Protein AF-A0A932VUS1-F1 (afdb_monomer_lite)

Structure (mmCIF, N/CA/C/O backbone):
data_AF-A0A932VUS1-F1
#
_entry.id   AF-A0A932VUS1-F1
#
loop_
_atom_site.group_PDB
_atom_site.id
_atom_site.type_symbol
_atom_site.label_atom_id
_atom_site.label_alt_id
_atom_site.label_comp_id
_atom_site.label_asym_id
_atom_site.label_entity_id
_atom_site.label_seq_id
_atom_site.pdbx_PDB_ins_code
_atom_site.Cartn_x
_atom_site.Cartn_y
_atom_site.Cartn_z
_atom_site.occupancy
_atom_site.B_iso_or_equiv
_atom_site.auth_seq_id
_atom_site.auth_comp_id
_atom_site.auth_asym_id
_atom_site.auth_atom_id
_atom_site.pdbx_PDB_model_num
ATOM 1 N N . MET A 1 1 ? 64.974 27.148 -123.710 1.00 55.22 1 MET A N 1
ATOM 2 C CA . MET A 1 1 ? 63.955 26.774 -122.700 1.00 55.22 1 MET A CA 1
ATOM 3 C C . MET A 1 1 ? 64.589 26.834 -121.317 1.00 55.22 1 MET A C 1
ATOM 5 O O . MET A 1 1 ? 65.635 26.233 -121.116 1.00 55.22 1 MET A O 1
ATOM 9 N N . ASN A 1 2 ? 64.030 27.625 -120.399 1.00 60.75 2 ASN A N 1
ATOM 10 C CA . ASN A 1 2 ? 64.661 27.970 -119.121 1.00 60.75 2 ASN A CA 1
ATOM 11 C C . ASN A 1 2 ? 64.357 26.913 -118.038 1.00 60.75 2 ASN A C 1
ATOM 13 O O . ASN A 1 2 ? 63.548 27.129 -117.140 1.00 60.75 2 ASN A O 1
ATOM 17 N N . VAL A 1 3 ? 64.986 25.739 -118.156 1.00 71.75 3 VAL A N 1
ATOM 18 C CA . VAL A 1 3 ? 64.753 24.558 -117.295 1.00 71.75 3 VAL A CA 1
ATOM 19 C C . VAL A 1 3 ? 65.053 24.841 -115.812 1.00 71.75 3 VAL A C 1
ATOM 21 O O . VAL A 1 3 ? 64.434 24.255 -114.926 1.00 71.75 3 VAL A O 1
ATOM 24 N N . ARG A 1 4 ? 65.943 25.804 -115.522 1.00 72.94 4 ARG A N 1
ATOM 25 C CA . ARG A 1 4 ? 66.286 26.217 -114.149 1.00 72.94 4 ARG A CA 1
ATOM 26 C C . ARG A 1 4 ? 65.113 26.881 -113.420 1.00 72.94 4 ARG A C 1
ATOM 28 O O . ARG A 1 4 ? 64.921 26.607 -112.244 1.00 72.94 4 ARG A O 1
ATOM 35 N N . GLY A 1 5 ? 64.300 27.695 -114.099 1.00 77.12 5 GLY A N 1
ATOM 36 C CA . GLY A 1 5 ? 63.136 28.345 -113.478 1.00 77.12 5 GLY A CA 1
ATOM 37 C C . GLY A 1 5 ? 62.014 27.363 -113.117 1.00 77.12 5 GLY A C 1
ATOM 38 O O . GLY A 1 5 ? 61.384 27.498 -112.073 1.00 77.12 5 GLY A O 1
ATOM 39 N N . TRP A 1 6 ? 61.809 26.335 -113.946 1.00 81.31 6 TRP A N 1
ATOM 40 C CA . TRP A 1 6 ? 60.780 25.311 -113.731 1.00 81.31 6 TRP A CA 1
ATOM 41 C C . TRP A 1 6 ? 61.110 24.379 -112.554 1.00 81.31 6 TRP A C 1
ATOM 43 O O . TRP A 1 6 ? 60.249 24.120 -111.716 1.00 81.31 6 TRP A O 1
ATOM 53 N N . LEU A 1 7 ? 62.373 23.952 -112.431 1.00 80.75 7 LEU A N 1
ATOM 54 C CA . LEU A 1 7 ? 62.851 23.167 -111.284 1.00 80.75 7 LEU A CA 1
ATOM 55 C C . LEU A 1 7 ? 62.742 23.937 -109.963 1.00 80.75 7 LEU A C 1
ATOM 57 O O . LEU A 1 7 ? 62.318 23.369 -108.959 1.00 80.75 7 LEU A O 1
ATOM 61 N N . VAL A 1 8 ? 63.077 25.233 -109.967 1.00 83.69 8 VAL A N 1
ATOM 62 C CA . VAL A 1 8 ? 62.932 26.093 -108.782 1.00 83.69 8 VAL A CA 1
ATOM 63 C C . VAL A 1 8 ? 61.456 26.240 -108.399 1.00 83.69 8 VAL A C 1
ATOM 65 O O . VAL A 1 8 ? 61.120 26.071 -107.231 1.00 83.69 8 VAL A O 1
ATOM 68 N N . GLY A 1 9 ? 60.559 26.475 -109.363 1.00 84.19 9 GLY A N 1
ATOM 69 C CA . GLY A 1 9 ? 59.118 26.564 -109.102 1.00 84.19 9 GLY A CA 1
ATOM 70 C C . GLY A 1 9 ? 58.529 25.270 -108.529 1.00 84.19 9 GLY A C 1
ATOM 71 O O . GLY A 1 9 ? 57.795 25.314 -107.544 1.00 84.19 9 GLY A O 1
ATOM 72 N N . PHE A 1 10 ? 58.897 24.113 -109.087 1.00 87.12 10 PHE A N 1
ATOM 73 C CA . PHE A 1 10 ? 58.441 22.811 -108.591 1.00 87.12 10 PHE A CA 1
ATOM 74 C C . PHE A 1 10 ? 58.951 22.518 -107.175 1.00 87.12 10 PHE A C 1
ATOM 76 O O . PHE A 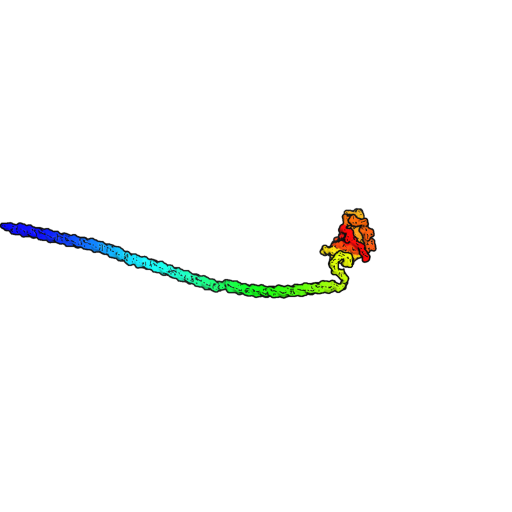1 10 ? 58.190 22.058 -106.326 1.00 87.12 10 PHE A O 1
ATOM 83 N N . PHE A 1 11 ? 60.216 22.840 -106.893 1.00 88.06 11 PHE A N 1
ATOM 84 C CA . PHE A 1 11 ? 60.793 22.684 -105.560 1.00 88.06 11 PHE A CA 1
ATOM 85 C C . PHE A 1 11 ? 60.091 23.572 -104.523 1.00 88.06 11 PHE A C 1
ATOM 87 O O . PHE A 1 11 ? 59.768 23.105 -103.434 1.00 88.06 11 PHE A O 1
ATOM 94 N N . VAL A 1 12 ? 59.776 24.823 -104.873 1.00 89.50 12 VAL A N 1
ATOM 95 C CA . VAL A 1 12 ? 59.021 25.736 -103.999 1.00 89.50 12 VAL A CA 1
ATOM 96 C C . VAL A 1 12 ? 57.613 25.202 -103.719 1.00 89.50 12 VAL A C 1
ATOM 98 O O . VAL A 1 12 ? 57.199 25.169 -102.563 1.00 89.50 12 VAL A O 1
ATOM 101 N N . VAL A 1 13 ? 56.892 24.722 -104.737 1.00 90.06 13 VAL A N 1
ATOM 102 C CA . VAL A 1 13 ? 55.558 24.118 -104.551 1.00 90.06 13 VAL A CA 1
ATOM 103 C C . VAL A 1 13 ? 55.634 22.867 -103.673 1.00 90.06 13 VAL A C 1
ATOM 105 O O . VAL A 1 13 ? 54.820 22.709 -102.766 1.00 90.06 13 VAL A O 1
ATOM 108 N N . PHE A 1 14 ? 56.633 22.009 -103.883 1.00 90.44 14 PHE A N 1
ATOM 109 C CA . PHE A 1 14 ? 56.855 20.825 -103.053 1.00 90.44 14 PHE A CA 1
ATOM 110 C C . PHE A 1 14 ? 57.116 21.189 -101.584 1.00 90.44 14 PHE A C 1
ATOM 112 O O . PHE A 1 14 ? 56.527 20.583 -100.688 1.00 90.44 14 PHE A O 1
ATOM 119 N N . LEU A 1 15 ? 57.937 22.213 -101.324 1.00 91.62 15 LEU A N 1
ATOM 120 C CA . LEU A 1 15 ? 58.175 22.713 -99.968 1.00 91.62 15 LEU A CA 1
ATOM 121 C C . LEU A 1 15 ? 56.899 23.261 -99.319 1.00 91.62 15 LEU A C 1
ATOM 123 O O . LEU A 1 15 ? 56.653 22.972 -98.152 1.00 91.62 15 LEU A O 1
ATOM 127 N N . ILE A 1 16 ? 56.069 23.998 -100.063 1.00 91.81 16 ILE A N 1
ATOM 128 C CA . ILE A 1 16 ? 54.798 24.539 -99.557 1.00 91.81 16 ILE A CA 1
ATOM 129 C C . ILE A 1 16 ? 53.830 23.408 -99.190 1.00 91.81 16 ILE A C 1
ATOM 131 O O . ILE A 1 16 ? 53.249 23.426 -98.107 1.00 91.81 16 ILE A O 1
ATOM 135 N N . VAL A 1 17 ? 53.676 22.404 -100.058 1.00 91.69 17 VAL A N 1
ATOM 136 C CA . VAL A 1 17 ? 52.793 21.252 -99.805 1.00 91.69 17 VAL A CA 1
ATOM 137 C C . VAL A 1 17 ? 53.294 20.428 -98.616 1.00 91.69 17 VAL A C 1
ATOM 139 O O . VAL A 1 17 ? 52.499 20.040 -97.762 1.00 91.69 17 VAL A O 1
ATOM 142 N N . SER A 1 18 ? 54.608 20.208 -98.521 1.00 92.25 18 SER A N 1
ATOM 143 C CA . SER A 1 18 ? 55.236 19.528 -97.382 1.00 92.25 18 SER A CA 1
ATOM 144 C C . SER A 1 18 ? 55.011 20.291 -96.072 1.00 92.25 18 SER A C 1
ATOM 146 O O . SER A 1 18 ? 54.588 19.711 -95.073 1.00 92.25 18 SER A O 1
ATOM 148 N N . PHE A 1 19 ? 55.199 21.612 -96.083 1.00 93.88 19 PHE A N 1
ATOM 149 C CA . PHE A 1 19 ? 54.957 22.466 -94.923 1.00 93.88 19 PHE A CA 1
ATOM 150 C C . PHE A 1 19 ? 53.485 22.455 -94.491 1.00 93.88 19 PHE A C 1
ATOM 152 O O . PHE A 1 19 ? 53.191 22.317 -93.305 1.00 93.88 19 PHE A O 1
ATOM 159 N N . PHE A 1 20 ? 52.551 22.517 -95.444 1.00 93.75 20 PHE A N 1
ATOM 160 C CA . PHE A 1 20 ? 51.120 22.416 -95.156 1.00 93.75 20 PHE A CA 1
ATOM 161 C C . PHE A 1 20 ? 50.753 21.057 -94.546 1.00 93.75 20 PHE A C 1
ATOM 163 O O . PHE A 1 20 ? 49.987 20.991 -93.586 1.00 93.75 20 PHE A O 1
ATOM 170 N N . PHE A 1 21 ? 51.344 19.971 -95.049 1.00 93.00 21 PHE A N 1
ATOM 171 C CA . PHE A 1 21 ? 51.163 18.644 -94.468 1.00 93.00 21 PHE A CA 1
ATOM 172 C C . PHE A 1 21 ? 51.678 18.578 -93.024 1.00 93.00 21 PHE A C 1
ATOM 174 O O . PHE A 1 21 ? 50.993 18.026 -92.166 1.00 93.00 21 PHE A O 1
ATOM 181 N N . ILE A 1 22 ? 52.833 19.185 -92.728 1.00 93.44 22 ILE A N 1
ATOM 182 C CA . ILE A 1 22 ? 53.369 19.285 -91.361 1.00 93.44 22 ILE A CA 1
ATOM 183 C C . ILE A 1 22 ? 52.403 20.054 -90.446 1.00 93.44 22 ILE A C 1
ATOM 185 O O . ILE A 1 22 ? 52.112 19.572 -89.352 1.00 93.44 22 ILE A O 1
ATOM 189 N N . ILE A 1 23 ? 51.854 21.193 -90.891 1.00 92.94 23 ILE A N 1
ATOM 190 C CA . ILE A 1 23 ? 50.864 21.967 -90.117 1.00 92.94 23 ILE A CA 1
ATOM 191 C C . ILE A 1 23 ? 49.633 21.112 -89.790 1.00 92.94 23 ILE A C 1
ATOM 193 O O . ILE A 1 23 ? 49.232 21.038 -88.631 1.00 92.94 23 ILE A O 1
ATOM 197 N N . LEU A 1 24 ? 49.081 20.393 -90.773 1.00 90.62 24 LEU A N 1
ATOM 198 C CA . LEU A 1 24 ? 47.924 19.519 -90.550 1.00 90.62 24 LEU A CA 1
ATOM 199 C C . LEU A 1 24 ? 48.206 18.394 -89.540 1.00 90.62 24 LEU A C 1
ATOM 201 O O . LEU A 1 24 ? 47.310 18.008 -88.785 1.00 90.62 24 LEU A O 1
ATOM 205 N N . GLN A 1 25 ? 49.428 17.852 -89.514 1.00 92.62 25 GLN A N 1
ATOM 206 C CA . GLN A 1 25 ? 49.820 16.865 -88.502 1.00 92.62 25 GLN A CA 1
ATOM 207 C C . GLN A 1 25 ? 49.912 17.498 -87.107 1.00 92.62 25 GLN A C 1
ATOM 209 O O . GLN A 1 25 ? 49.433 16.901 -86.143 1.00 92.62 25 GLN A O 1
ATOM 214 N N . ILE A 1 26 ? 50.461 18.713 -86.996 1.00 93.31 26 ILE A N 1
ATOM 215 C CA . ILE A 1 26 ? 50.533 19.465 -85.732 1.00 93.31 26 ILE A CA 1
ATOM 216 C C . ILE A 1 26 ? 49.127 19.757 -85.189 1.00 93.31 26 ILE A C 1
ATOM 218 O O . ILE A 1 26 ? 48.876 19.527 -84.008 1.00 93.31 26 ILE A O 1
ATOM 222 N N . ASP A 1 27 ? 48.185 20.178 -86.035 1.00 92.44 27 ASP A N 1
ATOM 223 C CA . ASP A 1 27 ? 46.806 20.452 -85.610 1.00 92.44 27 ASP A CA 1
ATOM 224 C C . ASP A 1 27 ? 46.105 19.195 -85.081 1.00 92.44 27 ASP A C 1
ATOM 226 O O . ASP A 1 27 ? 45.462 19.231 -84.029 1.00 92.44 27 ASP A O 1
ATOM 230 N N . ARG A 1 28 ? 46.279 18.049 -85.755 1.00 91.56 28 ARG A N 1
ATOM 231 C CA . ARG A 1 28 ? 45.756 16.759 -85.271 1.00 91.56 28 ARG A CA 1
ATOM 232 C C . ARG A 1 28 ? 46.347 16.373 -83.915 1.00 91.56 28 ARG A C 1
ATOM 234 O O . ARG A 1 28 ? 45.612 15.889 -83.054 1.00 91.56 28 ARG A O 1
ATOM 241 N N . ILE A 1 29 ? 47.645 16.610 -83.713 1.00 94.69 29 ILE A N 1
ATOM 242 C CA . ILE A 1 29 ? 48.318 16.373 -82.429 1.00 94.69 29 ILE A CA 1
ATOM 243 C C . ILE A 1 29 ? 47.744 17.289 -81.341 1.00 94.69 29 ILE A C 1
ATOM 245 O O . ILE A 1 29 ? 47.416 16.809 -80.255 1.00 94.69 29 ILE A O 1
ATOM 249 N N . ASN A 1 30 ? 47.561 18.578 -81.630 1.00 93.25 30 ASN A N 1
ATOM 250 C CA . ASN A 1 30 ? 47.018 19.548 -80.679 1.00 93.25 30 ASN A CA 1
ATOM 251 C C . ASN A 1 30 ? 45.593 19.184 -80.238 1.00 93.25 30 ASN A C 1
ATOM 253 O O . ASN A 1 30 ? 45.298 19.189 -79.042 1.00 93.25 30 ASN A O 1
ATOM 257 N N . VAL A 1 31 ? 44.724 18.792 -81.176 1.00 93.25 31 VAL A N 1
ATOM 258 C CA . VAL A 1 31 ? 43.365 18.315 -80.860 1.00 93.25 31 VAL A CA 1
ATOM 259 C C . VAL A 1 31 ? 43.412 17.053 -79.989 1.00 93.25 31 VAL A C 1
ATOM 261 O O . VAL A 1 31 ? 42.679 16.955 -79.002 1.00 93.25 31 VAL A O 1
ATOM 264 N N . GLY A 1 32 ? 44.310 16.113 -80.302 1.00 94.06 32 GLY A N 1
ATOM 265 C CA . GLY A 1 32 ? 44.539 14.921 -79.481 1.00 94.06 32 GLY A CA 1
ATOM 266 C C . GLY A 1 32 ? 44.964 15.265 -78.051 1.00 94.06 32 GLY A C 1
ATOM 267 O O . GLY A 1 32 ? 44.415 14.717 -77.096 1.00 94.06 32 GLY A O 1
ATOM 268 N N . MET A 1 33 ? 45.877 16.224 -77.888 1.00 95.12 33 MET A N 1
ATOM 269 C CA . MET A 1 33 ? 46.368 16.671 -76.581 1.00 95.12 33 MET A CA 1
ATOM 270 C C . MET A 1 33 ? 45.261 17.310 -75.731 1.00 95.12 33 MET A C 1
ATOM 272 O O . MET A 1 33 ? 45.155 17.017 -74.541 1.00 95.12 33 MET A O 1
ATOM 276 N N . VAL A 1 34 ? 44.383 18.118 -76.334 1.00 95.12 34 VAL A N 1
ATOM 277 C CA . VAL A 1 34 ? 43.214 18.691 -75.641 1.00 95.12 34 VAL A CA 1
ATOM 278 C C . VAL A 1 34 ? 42.273 17.590 -75.143 1.00 95.12 34 VAL A C 1
ATOM 280 O O . VAL A 1 34 ? 41.827 17.631 -73.993 1.00 95.12 34 VAL A O 1
ATOM 283 N N . SER A 1 35 ? 42.004 16.575 -75.969 1.00 94.50 35 SER A N 1
ATOM 284 C CA . SER A 1 35 ? 41.167 15.439 -75.566 1.00 94.50 35 SER A CA 1
ATOM 285 C C . SER A 1 35 ? 41.799 14.635 -74.427 1.00 94.50 35 SER A C 1
ATOM 287 O O . SER A 1 35 ? 41.100 14.258 -73.487 1.00 94.50 35 SER A O 1
ATOM 289 N N . ILE A 1 36 ? 43.113 14.395 -74.479 1.00 96.94 36 ILE A N 1
ATOM 290 C CA . ILE A 1 36 ? 43.854 13.699 -73.416 1.00 96.94 36 ILE A CA 1
ATOM 291 C C . ILE A 1 36 ? 43.761 14.479 -72.102 1.00 96.94 36 ILE A C 1
ATOM 293 O O . ILE A 1 36 ? 43.421 13.899 -71.073 1.00 96.94 36 ILE A O 1
ATOM 297 N N . ASN A 1 37 ? 43.969 15.797 -72.134 1.00 95.75 37 ASN A N 1
ATOM 298 C CA . ASN A 1 37 ? 43.864 16.644 -70.944 1.00 95.75 37 ASN A CA 1
ATOM 299 C C . ASN A 1 37 ? 42.454 16.620 -70.335 1.00 95.75 37 ASN A C 1
ATOM 301 O O . ASN A 1 37 ? 42.307 16.587 -69.115 1.00 95.75 37 ASN A O 1
ATOM 305 N N . SER A 1 38 ? 41.408 16.570 -71.166 1.00 96.50 38 SER A N 1
ATOM 306 C CA . SER A 1 38 ? 40.030 16.420 -70.686 1.00 96.50 38 SER A CA 1
ATOM 307 C C . SER A 1 38 ? 39.794 15.073 -69.992 1.00 96.50 38 SER A C 1
ATOM 309 O O . SER A 1 38 ? 39.152 15.025 -68.941 1.00 96.50 38 SER A O 1
ATOM 311 N N . VAL A 1 39 ? 40.327 13.979 -70.547 1.00 97.19 39 VAL A N 1
ATOM 312 C CA . VAL A 1 39 ? 40.240 12.647 -69.929 1.00 97.19 39 VAL A CA 1
ATOM 313 C C . VAL A 1 39 ? 41.004 12.611 -68.606 1.00 97.19 39 VAL A C 1
ATOM 315 O O . VAL A 1 39 ? 40.466 12.101 -67.628 1.00 97.19 39 VAL A O 1
ATOM 318 N N . LEU A 1 40 ? 42.202 13.202 -68.542 1.00 97.25 40 LEU A N 1
ATOM 319 C CA . LEU A 1 40 ? 42.984 13.305 -67.306 1.00 97.25 40 LEU A CA 1
ATOM 320 C C . LEU A 1 40 ? 42.227 14.071 -66.214 1.00 97.25 40 LEU A C 1
ATOM 322 O O . LEU A 1 40 ? 42.175 13.606 -65.080 1.00 97.25 40 LEU A O 1
ATOM 326 N N . ALA A 1 41 ? 41.570 15.183 -66.557 1.00 96.75 41 ALA A N 1
ATOM 327 C CA . ALA A 1 41 ? 40.763 15.946 -65.603 1.00 96.75 41 ALA A CA 1
ATOM 328 C C . ALA A 1 41 ? 39.555 15.147 -65.076 1.00 96.75 41 ALA A C 1
ATOM 330 O O . ALA A 1 41 ? 39.266 15.166 -63.881 1.00 96.75 41 ALA A O 1
ATOM 331 N N . LYS A 1 42 ? 38.857 14.407 -65.950 1.00 96.69 42 LYS A N 1
ATOM 332 C CA . LYS A 1 42 ? 37.752 13.525 -65.533 1.00 96.69 42 LYS A CA 1
ATOM 333 C C . LYS A 1 42 ? 38.239 12.372 -64.659 1.00 96.69 42 LYS A C 1
ATOM 335 O O . LYS A 1 42 ? 37.547 11.997 -63.716 1.00 96.69 42 LYS A O 1
ATOM 340 N N . LEU A 1 43 ? 39.409 11.817 -64.973 1.00 96.69 43 LEU A N 1
ATOM 341 C CA . LEU A 1 43 ? 40.017 10.740 -64.201 1.00 96.69 43 LEU A CA 1
ATOM 342 C C . LEU A 1 43 ? 40.436 11.218 -62.805 1.00 96.69 43 LEU A C 1
ATOM 344 O O . LEU A 1 43 ? 40.188 10.508 -61.836 1.00 96.69 43 LEU A O 1
ATOM 348 N N . ASP A 1 44 ? 41.003 12.421 -62.687 1.00 96.62 44 ASP A N 1
ATOM 349 C CA . ASP A 1 44 ? 41.344 13.026 -61.394 1.00 96.62 44 ASP A CA 1
ATOM 350 C C . ASP A 1 44 ? 40.089 13.276 -60.542 1.00 96.62 44 ASP A C 1
ATOM 352 O O . ASP A 1 44 ? 40.022 12.848 -59.391 1.00 96.62 44 ASP A O 1
ATOM 356 N N . ALA A 1 45 ? 39.032 13.843 -61.132 1.00 95.19 45 ALA A N 1
ATOM 357 C CA . ALA A 1 45 ? 37.758 14.038 -60.438 1.00 95.19 45 ALA A CA 1
ATOM 358 C C . ALA A 1 45 ? 37.132 12.711 -59.966 1.00 95.19 45 ALA A C 1
ATOM 360 O O . ALA A 1 45 ? 36.672 12.607 -58.828 1.00 95.19 45 ALA A O 1
ATOM 361 N N . ALA A 1 46 ? 37.147 11.675 -60.814 1.00 94.44 46 ALA A N 1
ATOM 362 C CA . ALA A 1 46 ? 36.666 10.346 -60.444 1.00 94.44 46 ALA A CA 1
ATOM 363 C C . ALA A 1 46 ? 37.516 9.728 -59.322 1.00 94.44 46 ALA A C 1
ATOM 365 O O . ALA A 1 46 ? 36.962 9.185 -58.369 1.00 94.44 46 ALA A O 1
ATOM 366 N N . SER A 1 47 ? 38.843 9.866 -59.391 1.00 94.25 47 SER A N 1
ATOM 367 C CA . SER A 1 47 ? 39.770 9.41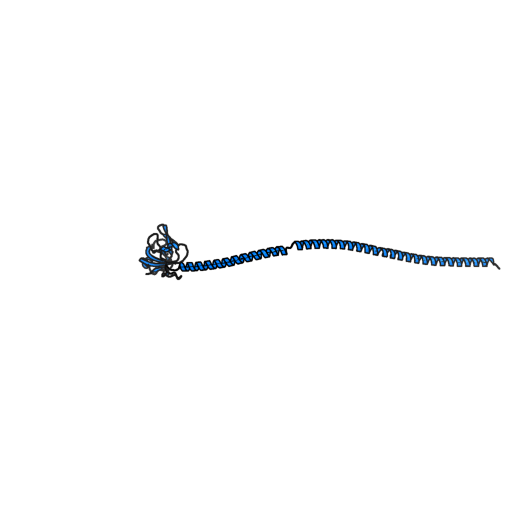4 -58.348 1.00 94.25 47 SER A CA 1
ATOM 368 C C . SER A 1 47 ? 39.462 10.083 -57.003 1.00 94.25 47 SER A C 1
ATOM 370 O O . SER A 1 47 ? 39.263 9.400 -55.997 1.00 94.25 47 SER A O 1
ATOM 372 N N . GLN A 1 48 ? 39.301 11.409 -56.987 1.00 93.81 48 GLN A N 1
ATOM 373 C CA . GLN A 1 48 ? 38.953 12.164 -55.779 1.00 93.81 48 GLN A CA 1
ATOM 374 C C . GLN A 1 48 ? 37.608 11.725 -55.188 1.00 93.81 48 GLN A C 1
ATOM 376 O O . GLN A 1 48 ? 37.511 11.529 -53.975 1.00 93.81 48 GLN A O 1
ATOM 381 N N . GLN A 1 49 ? 36.598 11.495 -56.031 1.00 92.25 49 GLN A N 1
ATOM 382 C CA . GLN A 1 49 ? 35.302 10.982 -55.589 1.00 92.25 49 GLN A CA 1
ATOM 383 C C . GLN A 1 49 ? 35.423 9.570 -54.998 1.00 92.25 49 GLN A C 1
ATOM 385 O O . GLN A 1 49 ? 34.918 9.320 -53.905 1.00 92.25 49 GLN A O 1
ATOM 390 N N . THR A 1 50 ? 36.160 8.665 -55.654 1.00 91.12 50 THR A N 1
ATOM 391 C CA . THR A 1 50 ? 36.386 7.303 -55.134 1.00 91.12 50 THR A CA 1
ATOM 392 C C . THR A 1 50 ? 37.161 7.282 -53.816 1.00 91.12 50 THR A C 1
ATOM 394 O O . THR A 1 50 ? 37.034 6.324 -53.062 1.00 91.12 50 THR A O 1
ATOM 397 N N . MET A 1 51 ? 37.925 8.332 -53.493 1.00 90.12 51 MET A N 1
ATOM 398 C CA . MET A 1 51 ? 38.577 8.493 -52.188 1.00 90.12 51 MET A CA 1
ATOM 399 C C . MET A 1 51 ? 37.678 9.141 -51.123 1.00 90.12 51 MET A C 1
ATOM 401 O O . MET A 1 51 ? 37.965 9.015 -49.930 1.00 90.12 51 MET A O 1
ATOM 405 N N . ALA A 1 52 ? 36.607 9.835 -51.514 1.00 88.69 52 ALA A N 1
ATOM 406 C CA . ALA A 1 52 ? 35.668 10.459 -50.584 1.00 88.69 52 ALA A CA 1
ATOM 407 C C . ALA A 1 52 ? 34.741 9.425 -49.921 1.00 88.69 52 ALA A C 1
ATOM 409 O O . ALA A 1 52 ? 34.532 9.480 -48.706 1.00 88.69 52 ALA A O 1
ATOM 410 N N . ASP A 1 53 ? 34.255 8.440 -50.680 1.00 92.69 53 ASP A N 1
ATOM 411 C CA . ASP A 1 53 ? 33.322 7.426 -50.169 1.00 92.69 53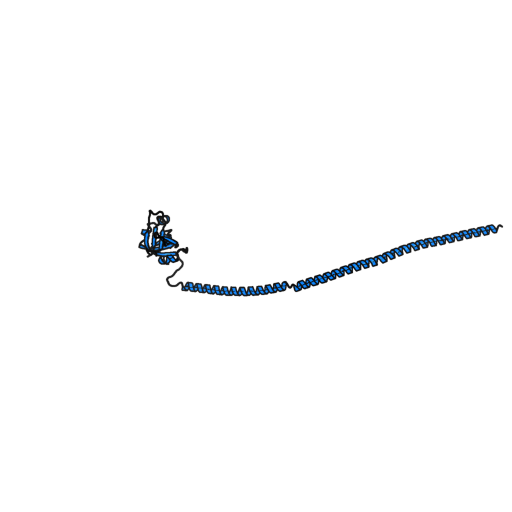 ASP A CA 1
ATOM 412 C C . ASP A 1 53 ? 33.924 6.558 -49.040 1.00 92.69 53 ASP A C 1
ATOM 414 O O . ASP A 1 53 ? 33.283 6.430 -47.993 1.00 92.69 53 ASP A O 1
ATOM 418 N N . PRO A 1 54 ? 35.170 6.039 -49.137 1.00 93.62 54 PRO A N 1
ATOM 419 C CA . PRO A 1 54 ? 35.809 5.305 -48.045 1.00 93.62 54 PRO A CA 1
ATOM 420 C C . PRO A 1 54 ? 36.000 6.148 -46.783 1.00 93.62 54 PRO A C 1
ATOM 422 O O . PRO A 1 54 ? 35.884 5.625 -45.677 1.00 93.62 54 PRO A O 1
ATOM 425 N N . LYS A 1 55 ? 36.262 7.458 -46.921 1.00 92.62 55 LYS A N 1
ATOM 426 C CA . LYS A 1 55 ? 36.370 8.369 -45.769 1.00 92.62 55 LYS A CA 1
ATOM 427 C C . LYS A 1 55 ? 35.030 8.530 -45.062 1.00 92.62 55 LYS A C 1
ATOM 429 O O . LYS A 1 55 ? 34.992 8.515 -43.834 1.00 92.62 55 LYS A O 1
ATOM 434 N N . LYS A 1 56 ? 33.936 8.646 -45.821 1.00 94.31 56 LYS A N 1
ATOM 435 C CA . LYS A 1 56 ? 32.585 8.684 -45.255 1.00 94.31 56 LYS A CA 1
ATOM 436 C C . LYS A 1 56 ? 32.256 7.375 -44.535 1.00 94.31 56 LYS A C 1
ATOM 438 O O . LYS A 1 56 ? 31.830 7.414 -43.387 1.00 94.31 56 LYS A O 1
ATOM 443 N N . VAL A 1 57 ? 32.522 6.233 -45.171 1.00 95.94 57 VAL A N 1
ATOM 444 C CA . VAL A 1 57 ? 32.306 4.904 -44.573 1.00 95.94 57 VAL A CA 1
ATOM 445 C C . VAL A 1 57 ? 33.126 4.727 -43.293 1.00 95.94 57 VAL A C 1
ATOM 447 O O . VAL A 1 57 ? 32.612 4.199 -42.312 1.00 95.94 57 VAL A O 1
ATOM 450 N N . ALA A 1 58 ? 34.373 5.202 -43.263 1.00 95.75 58 ALA A N 1
ATOM 451 C CA . ALA A 1 58 ? 35.195 5.174 -42.056 1.00 95.75 58 ALA A CA 1
ATOM 452 C C . ALA A 1 58 ? 34.576 6.004 -40.918 1.00 95.75 58 ALA A C 1
ATOM 454 O O . ALA A 1 58 ? 34.529 5.537 -39.782 1.00 95.75 58 ALA A O 1
ATOM 455 N N . GLY A 1 59 ? 34.050 7.195 -41.224 1.00 96.94 59 GLY A N 1
ATOM 456 C CA . GLY A 1 59 ? 33.330 8.023 -40.252 1.00 96.94 59 GLY A CA 1
ATOM 457 C C . GLY A 1 59 ? 32.071 7.340 -39.710 1.00 96.94 59 GLY A C 1
ATOM 458 O O . GLY A 1 59 ? 31.885 7.270 -38.494 1.00 96.94 59 GLY A O 1
ATOM 459 N N . ASP A 1 60 ? 31.252 6.773 -40.600 1.00 97.62 60 ASP A N 1
ATOM 460 C CA . ASP A 1 60 ? 30.038 6.031 -40.235 1.00 97.62 60 ASP A CA 1
ATOM 461 C C . ASP A 1 60 ? 30.383 4.811 -39.349 1.00 97.62 60 ASP A C 1
ATOM 463 O O . ASP A 1 60 ? 29.705 4.543 -38.354 1.00 97.62 60 ASP A O 1
ATOM 467 N N . LEU A 1 61 ? 31.486 4.109 -39.641 1.00 98.06 61 LEU A N 1
ATOM 468 C CA . LEU A 1 61 ? 31.970 2.978 -38.843 1.00 98.06 61 LEU A CA 1
ATOM 469 C C . LEU A 1 61 ? 32.404 3.404 -37.434 1.00 98.06 61 LEU A C 1
ATOM 471 O O . LEU A 1 61 ? 32.046 2.744 -36.458 1.00 98.06 61 LEU A O 1
ATOM 475 N N . THR A 1 62 ? 33.137 4.511 -37.304 1.00 97.81 62 THR A N 1
ATOM 476 C CA . THR A 1 62 ? 33.536 5.051 -35.994 1.00 97.81 62 THR A CA 1
ATOM 477 C C . THR A 1 62 ? 32.324 5.490 -35.168 1.00 97.81 62 THR A C 1
ATOM 479 O O . THR A 1 62 ? 32.271 5.244 -33.958 1.00 97.81 62 THR A O 1
ATOM 482 N N . ALA A 1 63 ? 31.318 6.093 -35.806 1.00 97.69 63 ALA A N 1
ATOM 483 C CA . ALA A 1 63 ? 30.071 6.459 -35.140 1.00 97.69 63 ALA A CA 1
ATOM 484 C C . ALA A 1 63 ? 29.328 5.217 -34.619 1.00 97.69 63 ALA A C 1
ATOM 486 O O . ALA A 1 63 ? 28.955 5.173 -33.446 1.00 97.69 63 ALA A O 1
ATOM 487 N N . LEU A 1 64 ? 29.199 4.171 -35.444 1.00 98.50 64 LEU A N 1
ATOM 488 C CA . LEU A 1 64 ? 28.580 2.903 -35.046 1.00 98.50 64 LEU A CA 1
ATOM 489 C C . LEU A 1 64 ? 29.325 2.218 -33.895 1.00 98.50 64 LEU A C 1
ATOM 491 O O . LEU A 1 64 ? 28.685 1.735 -32.964 1.00 98.50 64 LEU A O 1
ATOM 495 N N . GLN A 1 65 ? 30.660 2.206 -33.919 1.00 98.38 65 GLN A N 1
ATOM 496 C CA . GLN A 1 65 ? 31.472 1.676 -32.817 1.00 98.38 65 GLN A CA 1
ATOM 497 C C . GLN A 1 65 ? 31.198 2.419 -31.505 1.00 98.38 65 GLN A C 1
ATOM 499 O O . GLN A 1 65 ? 31.042 1.796 -30.456 1.00 98.38 65 GLN A O 1
ATOM 504 N N . THR A 1 66 ? 31.076 3.745 -31.574 1.00 98.19 66 THR A N 1
ATOM 505 C CA . THR A 1 66 ? 30.764 4.579 -30.407 1.00 98.19 66 THR A CA 1
ATOM 506 C C . THR A 1 66 ? 29.367 4.274 -29.862 1.00 98.19 66 THR A C 1
ATOM 508 O O . THR A 1 66 ? 29.204 4.084 -28.656 1.00 98.19 66 THR A O 1
ATOM 511 N N . SER A 1 67 ? 28.359 4.169 -30.734 1.00 98.56 67 SER A N 1
ATOM 512 C CA . SER A 1 67 ? 26.993 3.803 -30.337 1.00 98.56 67 SER A CA 1
ATOM 513 C C . SER A 1 67 ? 26.916 2.400 -29.736 1.00 98.56 67 SER A C 1
ATOM 515 O O . SER A 1 67 ? 26.224 2.208 -28.739 1.00 98.56 67 SER A O 1
ATOM 517 N N . LEU A 1 68 ? 27.642 1.428 -30.297 1.00 98.50 68 LEU A N 1
ATOM 518 C CA . LEU A 1 68 ? 27.669 0.057 -29.789 1.00 98.50 68 LEU A CA 1
ATOM 519 C C . LEU A 1 68 ? 28.236 -0.004 -28.367 1.00 98.50 68 LEU A C 1
ATOM 521 O O . LEU A 1 68 ? 27.671 -0.688 -27.513 1.00 98.50 68 LEU A O 1
ATOM 525 N N . GLU A 1 69 ? 29.303 0.747 -28.085 1.00 98.38 69 GLU A N 1
ATOM 526 C CA . GLU A 1 69 ? 29.850 0.788 -26.729 1.00 98.38 69 GLU A CA 1
ATOM 527 C C . GLU A 1 69 ? 28.951 1.522 -25.736 1.00 98.38 69 GLU A C 1
ATOM 529 O O . GLU A 1 69 ? 28.920 1.162 -24.557 1.00 98.38 69 GLU A O 1
ATOM 534 N N . GLN A 1 70 ? 28.165 2.501 -26.188 1.00 98.31 70 GLN A N 1
ATOM 535 C CA . GLN A 1 70 ? 27.150 3.107 -25.330 1.00 98.31 70 GLN A CA 1
ATOM 536 C C . GLN A 1 70 ? 26.036 2.108 -24.997 1.00 98.31 70 GLN A C 1
ATOM 538 O O . GLN A 1 70 ? 25.731 1.909 -23.823 1.00 98.31 70 GLN A O 1
ATOM 543 N N . VAL A 1 71 ? 25.500 1.405 -25.999 1.00 98.56 71 VAL A N 1
ATOM 544 C CA . VAL A 1 71 ? 24.477 0.365 -25.793 1.00 98.56 71 VAL A CA 1
ATOM 545 C C . VAL A 1 71 ? 24.982 -0.724 -24.845 1.00 98.56 71 VAL A C 1
ATOM 547 O O . VAL A 1 71 ? 24.249 -1.170 -23.965 1.00 98.56 71 VAL A O 1
ATOM 550 N N . ARG A 1 72 ? 26.251 -1.126 -24.961 1.00 98.50 72 ARG A N 1
ATOM 551 C CA . ARG A 1 72 ? 26.863 -2.095 -24.044 1.00 98.50 72 ARG A CA 1
ATOM 552 C C . ARG A 1 72 ? 26.867 -1.600 -22.595 1.00 98.50 72 ARG A C 1
ATOM 554 O O . ARG A 1 72 ? 26.527 -2.369 -21.697 1.00 98.50 72 ARG A O 1
ATOM 561 N N . LYS A 1 73 ? 27.234 -0.336 -22.358 1.00 98.19 73 LYS A N 1
ATOM 562 C CA . LYS A 1 73 ? 27.182 0.273 -21.016 1.00 98.19 73 LYS A CA 1
ATOM 563 C C . LYS A 1 73 ? 25.756 0.310 -20.474 1.00 98.19 73 LYS A C 1
ATOM 565 O O . LYS A 1 73 ? 25.544 -0.034 -19.312 1.00 98.19 73 LYS A O 1
ATOM 570 N N . ASP A 1 74 ? 24.792 0.666 -21.316 1.00 98.56 74 ASP A N 1
ATOM 571 C CA . ASP A 1 74 ? 23.383 0.737 -20.932 1.00 98.56 74 ASP A CA 1
ATOM 572 C C . ASP A 1 74 ? 22.839 -0.648 -20.546 1.00 98.56 74 ASP A C 1
ATOM 574 O O . ASP A 1 74 ? 22.158 -0.780 -19.528 1.00 98.56 74 ASP A O 1
ATOM 578 N N . ILE A 1 75 ? 23.205 -1.703 -21.286 1.00 98.62 75 ILE A N 1
ATOM 579 C CA . ILE A 1 75 ? 22.851 -3.094 -20.955 1.00 98.62 75 ILE A CA 1
ATOM 580 C C . ILE A 1 75 ? 23.382 -3.481 -19.571 1.00 98.62 75 ILE A C 1
ATOM 582 O O . ILE A 1 75 ? 22.628 -4.017 -18.759 1.00 98.62 75 ILE A O 1
ATOM 586 N N . VAL A 1 76 ? 24.649 -3.179 -19.272 1.00 98.06 76 VAL A N 1
ATOM 587 C CA . VAL A 1 76 ? 25.249 -3.475 -17.959 1.00 98.06 76 VAL A CA 1
ATOM 588 C C . VAL A 1 76 ? 24.523 -2.722 -16.839 1.00 98.06 76 VAL A C 1
ATOM 590 O O . VAL A 1 76 ? 24.238 -3.297 -15.787 1.00 98.06 76 VAL A O 1
ATOM 593 N N . ALA A 1 77 ? 24.162 -1.456 -17.060 1.00 97.75 77 ALA A N 1
ATOM 594 C CA . ALA A 1 77 ? 23.412 -0.671 -16.083 1.00 97.75 77 ALA A CA 1
ATOM 595 C C . ALA A 1 77 ? 22.002 -1.238 -15.834 1.00 97.75 77 ALA A C 1
ATOM 597 O O . ALA A 1 77 ? 21.554 -1.313 -14.688 1.00 97.75 77 ALA A O 1
ATOM 598 N N . VAL A 1 78 ? 21.303 -1.666 -16.890 1.00 98.06 78 VAL A N 1
ATOM 599 C CA . VAL A 1 78 ? 19.986 -2.312 -16.781 1.00 98.06 78 VAL A CA 1
ATOM 600 C C . VAL A 1 78 ? 20.083 -3.641 -16.036 1.00 9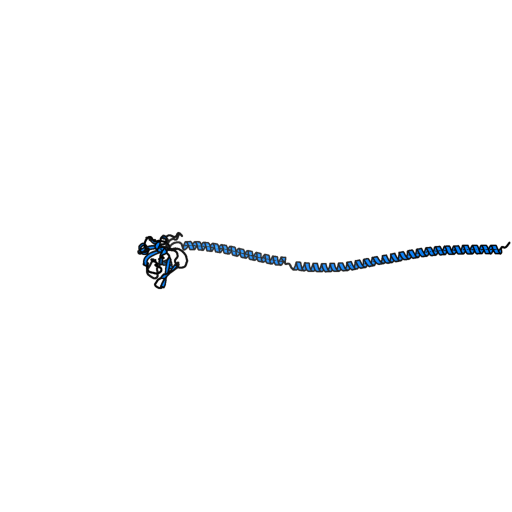8.06 78 VAL A C 1
ATOM 602 O O . VAL A 1 78 ? 19.261 -3.889 -15.158 1.00 98.06 78 VAL A O 1
ATOM 605 N N . GLN A 1 79 ? 21.098 -4.460 -16.317 1.00 96.81 79 GLN A N 1
ATOM 606 C CA . GLN A 1 79 ? 21.342 -5.706 -15.584 1.00 96.81 79 GLN A CA 1
ATOM 607 C C . GLN A 1 79 ? 21.564 -5.447 -14.090 1.00 96.81 79 GLN A C 1
ATOM 609 O O . GLN A 1 79 ? 20.932 -6.100 -13.266 1.00 96.81 79 GLN A O 1
ATOM 614 N N . GLY A 1 80 ? 22.371 -4.441 -13.733 1.00 95.50 80 GLY A N 1
ATOM 615 C CA . GLY A 1 80 ? 22.568 -4.049 -12.335 1.00 95.50 80 GLY A CA 1
ATOM 616 C C . GLY A 1 80 ? 21.262 -3.634 -11.649 1.00 95.50 80 GLY A C 1
ATOM 617 O O . GLY A 1 80 ? 20.960 -4.104 -10.554 1.00 95.50 80 GLY A O 1
ATOM 618 N N . ARG A 1 81 ? 20.440 -2.815 -12.321 1.00 93.88 81 ARG A N 1
ATOM 619 C CA . ARG A 1 81 ? 19.114 -2.415 -11.817 1.00 93.88 81 ARG A CA 1
ATOM 620 C C . ARG A 1 81 ? 18.173 -3.609 -11.644 1.00 93.88 81 ARG A C 1
ATOM 622 O O . ARG A 1 81 ? 17.431 -3.639 -10.668 1.00 93.88 81 ARG A O 1
ATOM 629 N N . LEU A 1 82 ? 18.207 -4.576 -12.560 1.00 91.38 82 LEU A N 1
ATOM 630 C CA . LEU A 1 82 ? 17.404 -5.794 -12.476 1.00 91.38 82 LEU A CA 1
ATOM 631 C C . LEU A 1 82 ? 17.822 -6.649 -11.274 1.00 91.38 82 LEU A C 1
ATOM 633 O O . LEU A 1 82 ? 16.965 -7.019 -10.479 1.00 91.38 82 LEU A O 1
ATOM 637 N N . SER A 1 83 ? 19.126 -6.872 -11.082 1.00 89.62 83 SER A N 1
ATOM 638 C CA . SER A 1 83 ? 19.647 -7.593 -9.915 1.00 89.62 83 SER A CA 1
ATOM 639 C C . SER A 1 83 ? 19.295 -6.897 -8.602 1.00 89.62 83 SER A C 1
ATOM 641 O O . SER A 1 83 ? 18.927 -7.564 -7.638 1.00 89.62 83 SER A O 1
ATOM 643 N N . SER A 1 84 ? 19.363 -5.562 -8.547 1.00 86.56 84 SER A N 1
ATOM 644 C CA . SER A 1 84 ? 18.911 -4.810 -7.372 1.00 86.56 84 SER A CA 1
ATOM 645 C C . SER A 1 84 ? 17.414 -4.971 -7.125 1.00 86.56 84 SER A C 1
ATOM 647 O O . SER A 1 84 ? 17.025 -5.101 -5.973 1.00 86.56 84 SER A O 1
ATOM 649 N N . LEU A 1 85 ? 16.578 -4.987 -8.166 1.00 84.94 85 LEU A N 1
ATOM 650 C CA . LEU A 1 85 ? 15.130 -5.155 -8.022 1.00 84.94 85 LEU A CA 1
ATOM 651 C C . LEU A 1 85 ? 14.756 -6.572 -7.560 1.00 84.94 85 LEU A C 1
ATOM 653 O O . LEU A 1 85 ? 13.894 -6.728 -6.700 1.00 84.94 85 LEU A O 1
ATOM 657 N N . GLU A 1 86 ? 15.439 -7.586 -8.091 1.00 82.94 86 GLU A N 1
ATOM 658 C CA . GLU A 1 86 ? 15.286 -8.988 -7.690 1.00 82.94 86 GLU A CA 1
ATOM 659 C C . GLU A 1 86 ? 15.752 -9.208 -6.243 1.00 82.94 86 GLU A C 1
ATOM 661 O O . GLU A 1 86 ? 15.022 -9.775 -5.434 1.00 82.94 86 GLU A O 1
ATOM 666 N N . THR A 1 87 ? 16.916 -8.657 -5.878 1.00 76.75 87 THR A N 1
ATOM 667 C CA . THR A 1 87 ? 17.437 -8.705 -4.500 1.00 76.75 87 THR A CA 1
ATOM 668 C C . THR A 1 87 ? 16.556 -7.922 -3.535 1.00 76.75 87 THR A C 1
ATOM 670 O O . THR A 1 87 ? 16.379 -8.331 -2.391 1.00 76.75 87 THR A O 1
ATOM 673 N N . ALA A 1 88 ? 15.996 -6.792 -3.978 1.00 70.81 88 ALA A N 1
ATOM 674 C CA . ALA A 1 88 ? 15.197 -5.937 -3.118 1.00 70.81 88 ALA A CA 1
ATOM 675 C C . ALA A 1 88 ? 13.951 -6.648 -2.594 1.00 70.81 88 ALA A C 1
ATOM 677 O O . ALA A 1 88 ? 13.447 -6.177 -1.580 1.00 70.81 88 ALA A O 1
ATOM 678 N N . ASN A 1 89 ? 13.480 -7.729 -3.247 1.00 72.69 89 ASN A N 1
ATOM 679 C CA . ASN A 1 89 ? 12.408 -8.641 -2.818 1.00 72.69 89 ASN A CA 1
ATOM 680 C C . ASN A 1 89 ? 11.362 -7.982 -1.900 1.00 72.69 89 ASN A C 1
ATOM 682 O O . ASN A 1 89 ? 10.964 -8.521 -0.867 1.00 72.69 89 ASN A O 1
ATOM 686 N N . GLN A 1 90 ? 10.937 -6.768 -2.262 1.00 78.50 90 GLN A N 1
ATOM 687 C CA . GLN A 1 90 ? 10.122 -5.935 -1.380 1.00 78.50 90 GLN A CA 1
ATOM 688 C C . GLN A 1 90 ? 8.756 -6.591 -1.204 1.00 78.50 90 GLN A C 1
ATOM 690 O O . GLN A 1 90 ? 8.171 -6.548 -0.130 1.00 78.50 90 GLN A O 1
ATOM 695 N N . VAL A 1 91 ? 8.308 -7.288 -2.251 1.00 80.12 91 VAL A N 1
ATOM 696 C CA . VAL A 1 91 ? 7.122 -8.140 -2.246 1.00 80.12 91 VAL A CA 1
ATOM 697 C C . VAL A 1 91 ? 7.283 -9.319 -1.286 1.00 80.12 91 VAL A C 1
ATOM 699 O O . VAL A 1 91 ? 6.333 -9.624 -0.575 1.00 80.12 91 VAL A O 1
ATOM 702 N N . GLY A 1 92 ? 8.458 -9.953 -1.212 1.00 85.44 92 GLY A N 1
ATOM 703 C CA . GLY A 1 92 ? 8.729 -11.029 -0.256 1.00 85.44 92 GLY A CA 1
ATOM 704 C C . GLY A 1 92 ? 8.662 -10.555 1.194 1.00 85.44 92 GLY A C 1
ATOM 705 O O . GLY A 1 92 ? 7.936 -11.144 1.987 1.00 85.44 92 GLY A O 1
ATOM 706 N N . ASN A 1 93 ? 9.321 -9.439 1.516 1.00 87.25 93 ASN A N 1
ATOM 707 C CA . ASN A 1 93 ? 9.296 -8.871 2.871 1.00 87.25 93 ASN A CA 1
ATOM 708 C C . ASN A 1 93 ? 7.886 -8.407 3.276 1.00 87.25 93 ASN A C 1
ATOM 710 O O . ASN A 1 93 ? 7.445 -8.625 4.405 1.00 87.25 93 ASN A O 1
ATOM 714 N N . VAL A 1 94 ? 7.154 -7.778 2.348 1.00 91.56 94 VAL A N 1
ATOM 715 C CA . VAL A 1 94 ? 5.753 -7.390 2.571 1.00 91.56 94 VAL A CA 1
ATOM 716 C C . VAL A 1 94 ? 4.876 -8.625 2.760 1.00 91.56 94 VAL A C 1
ATOM 718 O O . VAL A 1 94 ? 4.026 -8.622 3.646 1.00 91.56 94 VAL A O 1
ATOM 721 N N . LYS A 1 95 ? 5.092 -9.693 1.984 1.00 93.25 95 LYS A N 1
ATOM 722 C CA . LYS A 1 95 ? 4.364 -10.957 2.128 1.00 93.25 95 LYS A CA 1
ATOM 723 C C . LYS A 1 95 ? 4.611 -11.597 3.493 1.00 93.25 95 LYS A C 1
ATOM 725 O O . LYS A 1 95 ? 3.649 -11.979 4.142 1.00 93.25 95 LYS A O 1
ATOM 730 N N . GLU A 1 96 ? 5.858 -11.662 3.946 1.00 94.56 96 GLU A N 1
ATOM 731 C CA . GLU A 1 96 ? 6.196 -12.207 5.266 1.00 94.56 96 GLU A CA 1
ATOM 732 C C . GLU A 1 96 ? 5.557 -11.386 6.394 1.00 94.56 96 GLU A C 1
ATOM 734 O O . GLU A 1 96 ? 4.955 -11.937 7.313 1.00 94.56 96 GLU A O 1
ATOM 739 N N . THR A 1 97 ? 5.598 -10.054 6.281 1.00 96.06 97 THR A N 1
ATOM 740 C CA . THR A 1 97 ? 4.919 -9.159 7.230 1.00 96.06 97 THR A CA 1
ATOM 741 C C . THR A 1 97 ? 3.411 -9.410 7.243 1.00 96.06 97 THR A C 1
ATOM 743 O O . THR A 1 97 ? 2.802 -9.462 8.309 1.00 96.06 97 THR A O 1
ATOM 746 N N . LEU A 1 98 ? 2.803 -9.591 6.070 1.00 97.00 98 LEU A N 1
ATOM 747 C CA . LEU A 1 98 ? 1.375 -9.859 5.940 1.00 97.00 98 LEU A CA 1
ATOM 748 C C . LEU A 1 98 ? 0.990 -11.220 6.532 1.00 97.00 98 LEU A C 1
ATOM 750 O O . LEU A 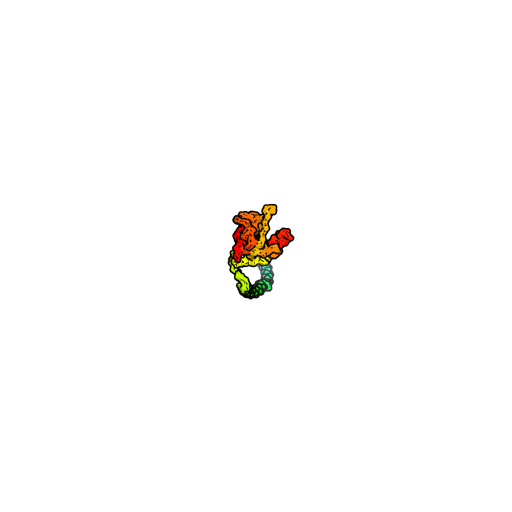1 98 ? -0.016 -11.307 7.231 1.00 97.00 98 LEU A O 1
ATOM 754 N N . ASP A 1 99 ? 1.794 -12.257 6.301 1.00 97.88 99 ASP A N 1
ATOM 755 C CA . ASP A 1 99 ? 1.568 -13.600 6.844 1.00 97.88 99 ASP A CA 1
ATOM 756 C C . ASP A 1 99 ? 1.674 -13.592 8.390 1.00 97.88 99 ASP A C 1
ATOM 758 O O . ASP A 1 99 ? 0.858 -14.214 9.083 1.00 97.88 99 ASP A O 1
ATOM 762 N N . ASN A 1 100 ? 2.604 -12.808 8.951 1.00 97.81 100 ASN A N 1
ATOM 763 C CA . ASN A 1 100 ? 2.720 -12.598 10.400 1.00 97.81 100 ASN A CA 1
ATOM 764 C C . ASN A 1 100 ? 1.500 -11.860 10.973 1.00 97.81 100 ASN A C 1
ATOM 766 O O . ASN A 1 100 ? 0.882 -12.342 11.922 1.00 97.81 100 ASN A O 1
ATOM 770 N N . VAL A 1 101 ? 1.091 -10.743 10.361 1.00 98.44 101 VAL A N 1
ATOM 771 C CA . VAL A 1 101 ? -0.101 -9.984 10.786 1.00 98.44 101 VAL A CA 1
ATOM 772 C C . VAL A 1 101 ? -1.364 -10.843 10.695 1.00 98.44 101 VAL A C 1
ATOM 774 O O . VAL A 1 101 ? -2.195 -10.816 11.599 1.00 98.44 101 VAL A O 1
ATOM 777 N N . GLN A 1 102 ? -1.509 -11.652 9.643 1.00 98.38 102 GLN A N 1
ATOM 778 C CA . GLN A 1 102 ? -2.637 -12.572 9.493 1.00 98.38 102 GLN A CA 1
ATOM 779 C C . GLN A 1 102 ? -2.690 -13.598 10.636 1.00 98.38 102 GLN A C 1
ATOM 781 O O . GLN A 1 102 ? -3.772 -13.922 11.138 1.00 98.38 102 GLN A O 1
ATOM 786 N N . THR A 1 103 ? -1.527 -14.093 11.065 1.00 98.12 103 THR A N 1
ATOM 787 C CA . THR A 1 103 ? -1.405 -15.017 12.199 1.00 98.12 103 THR A CA 1
ATOM 788 C C . THR A 1 103 ? -1.807 -14.337 13.508 1.00 98.12 103 THR A C 1
ATOM 790 O O . THR A 1 103 ? -2.619 -14.881 14.259 1.00 98.12 103 THR A O 1
ATOM 793 N N . GLU A 1 104 ? -1.314 -13.123 13.758 1.00 98.38 104 GLU A N 1
ATOM 794 C CA . GLU A 1 104 ? -1.647 -12.341 14.956 1.00 98.38 104 GLU A CA 1
ATOM 795 C C . GLU A 1 104 ? -3.138 -11.985 15.027 1.00 98.38 104 GLU A C 1
ATOM 797 O O . GLU A 1 104 ? -3.763 -12.149 16.075 1.00 98.38 104 GLU A O 1
ATOM 802 N N . VAL A 1 105 ? -3.742 -11.567 13.911 1.00 98.50 105 VAL A N 1
ATOM 803 C CA . VAL A 1 105 ? -5.182 -11.268 13.832 1.00 98.50 105 VAL A CA 1
ATOM 804 C C . VAL A 1 105 ? -6.020 -12.514 14.114 1.00 98.50 105 VAL A C 1
ATOM 806 O O . VAL A 1 105 ? -7.020 -12.430 14.825 1.00 98.50 105 VAL A O 1
ATOM 809 N N . SER A 1 106 ? -5.598 -13.679 13.617 1.00 98.44 106 SER A N 1
ATOM 810 C CA . SER A 1 106 ? -6.295 -14.946 13.873 1.00 98.44 106 SER A CA 1
ATOM 811 C C . SER A 1 106 ? -6.249 -15.331 15.357 1.00 98.44 106 SER A C 1
ATOM 813 O O . SER A 1 106 ? -7.264 -15.738 15.921 1.00 98.44 106 SER A O 1
ATOM 815 N N . ALA A 1 107 ? -5.100 -15.150 16.015 1.00 98.00 107 ALA A N 1
ATOM 816 C CA . ALA A 1 107 ? -4.960 -15.378 17.454 1.00 98.00 107 ALA A CA 1
ATOM 817 C C . ALA A 1 107 ? -5.796 -14.387 18.282 1.00 98.00 107 ALA A C 1
ATOM 819 O O . ALA A 1 107 ? -6.437 -14.772 19.261 1.00 98.00 107 ALA A O 1
ATOM 820 N N . LEU A 1 108 ? -5.834 -13.115 17.877 1.00 98.44 108 LEU A N 1
ATOM 821 C CA . LEU A 1 108 ? -6.657 -12.108 18.540 1.00 98.44 108 LEU A CA 1
ATOM 822 C C . LEU A 1 108 ? -8.154 -12.422 18.410 1.00 98.44 108 LEU A C 1
ATOM 824 O O . LEU A 1 108 ? -8.886 -12.269 19.384 1.00 98.44 108 LEU A O 1
ATOM 828 N N . HIS A 1 109 ? -8.599 -12.901 17.247 1.00 97.94 109 HIS A N 1
ATOM 829 C CA . HIS A 1 109 ? -9.987 -13.313 17.035 1.00 97.94 109 HIS A CA 1
ATOM 830 C C . HIS A 1 109 ? -10.394 -14.443 17.990 1.00 97.94 109 HIS A C 1
ATOM 832 O O . HIS A 1 109 ? -11.397 -14.321 18.683 1.00 97.94 109 HIS A O 1
ATOM 838 N N . GLN A 1 110 ? -9.548 -15.467 18.147 1.00 97.56 110 GLN A N 1
ATOM 839 C CA . GLN A 1 110 ? -9.788 -16.547 19.114 1.00 97.56 110 GLN A CA 1
ATOM 840 C C . GLN A 1 110 ? -9.876 -16.039 20.559 1.00 97.56 110 GLN A C 1
ATOM 842 O O . GLN A 1 110 ? -10.687 -16.523 21.347 1.00 97.56 110 GLN A O 1
ATOM 847 N N . ASN A 1 111 ? -9.057 -15.050 20.927 1.00 98.38 111 ASN A N 1
ATOM 848 C CA . ASN A 1 111 ? -9.144 -14.435 22.250 1.00 98.38 111 ASN A CA 1
ATOM 849 C C . ASN A 1 111 ? -10.474 -13.693 22.451 1.00 98.38 111 ASN A C 1
ATOM 851 O O . ASN A 1 111 ? -11.039 -13.767 23.542 1.00 98.38 111 ASN A O 1
ATOM 855 N N . PHE A 1 112 ? -10.981 -13.007 21.422 1.00 98.31 112 PHE A N 1
ATOM 856 C CA . PHE A 1 112 ? -12.298 -12.368 21.466 1.00 98.31 112 PHE A CA 1
ATOM 857 C C . PHE A 1 112 ? -13.429 -13.389 21.605 1.00 98.31 112 PHE A C 1
ATOM 859 O O . PHE A 1 112 ? -14.275 -13.205 22.476 1.00 98.31 112 PHE A O 1
ATOM 866 N N . ASP A 1 113 ? -13.394 -14.487 20.848 1.00 98.25 113 ASP A N 1
ATOM 867 C CA . ASP A 1 113 ? -14.386 -15.567 20.958 1.00 98.25 113 ASP A CA 1
ATOM 868 C C . ASP A 1 113 ? -14.409 -16.156 22.380 1.00 98.25 113 ASP A C 1
ATOM 870 O O . ASP A 1 113 ? -15.465 -16.342 22.990 1.00 98.25 113 ASP A O 1
ATOM 874 N N . ASN A 1 114 ? -13.229 -16.386 22.966 1.00 97.31 114 ASN A N 1
ATOM 875 C CA . ASN A 1 114 ? -13.108 -16.872 24.341 1.00 97.31 114 ASN A CA 1
ATOM 876 C C . ASN A 1 114 ? -13.661 -15.865 25.364 1.00 97.31 114 ASN A C 1
ATOM 878 O O . ASN A 1 114 ? -14.310 -16.257 26.337 1.00 97.31 114 ASN A O 1
ATOM 882 N N . LEU A 1 115 ? -13.415 -14.567 25.161 1.00 98.31 115 LEU A N 1
ATOM 883 C CA . LEU A 1 115 ? -13.957 -13.510 26.017 1.00 98.31 115 LEU A CA 1
ATOM 884 C C . LEU A 1 115 ? -15.480 -13.412 25.907 1.00 98.31 115 LEU A C 1
ATOM 886 O O . LEU A 1 115 ? -16.138 -13.211 26.927 1.00 98.31 115 LEU A O 1
ATOM 890 N N . GLU A 1 116 ? -16.049 -13.595 24.716 1.00 98.19 116 GLU A N 1
ATOM 891 C CA . GLU A 1 116 ? -17.498 -13.615 24.519 1.00 98.19 116 GLU A CA 1
ATOM 892 C C . GLU A 1 116 ? -18.155 -14.736 25.338 1.00 98.19 116 GLU A C 1
ATOM 894 O O . GLU A 1 116 ? -19.121 -14.488 26.063 1.00 98.19 116 GLU A O 1
ATOM 899 N N . VAL A 1 117 ? -17.573 -15.940 25.329 1.00 98.00 117 VAL A N 1
ATOM 900 C CA . VAL A 1 117 ? -18.033 -17.065 26.161 1.00 98.00 117 VAL A CA 1
ATOM 901 C C . VAL A 1 117 ? -17.965 -16.727 27.654 1.00 98.00 117 VAL A C 1
ATOM 903 O O . VAL A 1 117 ? -18.904 -17.012 28.403 1.00 98.00 117 VAL A O 1
ATOM 906 N N . VAL A 1 118 ? -16.878 -16.096 28.111 1.00 97.81 118 VAL A N 1
ATOM 907 C CA . VAL A 1 118 ? -16.731 -15.681 29.517 1.00 97.81 118 VAL A CA 1
ATOM 908 C C . VAL A 1 118 ? -17.789 -14.648 29.905 1.00 97.81 118 VAL A C 1
ATOM 910 O O . VAL A 1 118 ? -18.383 -14.765 30.978 1.00 97.81 118 VAL A O 1
ATOM 913 N N . ILE A 1 119 ? -18.063 -13.664 29.046 1.00 98.06 119 ILE A N 1
ATOM 914 C CA . ILE A 1 119 ? -19.097 -12.649 29.286 1.00 98.06 119 ILE A CA 1
ATOM 915 C C . ILE A 1 119 ? -20.467 -13.314 29.418 1.00 98.06 119 ILE A C 1
ATOM 917 O O . ILE A 1 119 ? -21.170 -13.050 30.392 1.00 98.06 119 ILE A O 1
ATOM 921 N N . GLN A 1 120 ? -20.820 -14.224 28.508 1.00 96.38 120 GLN A N 1
ATOM 922 C CA . GLN A 1 120 ? -22.084 -14.962 28.574 1.00 96.38 120 GLN A CA 1
ATOM 923 C C . GLN A 1 120 ? -22.215 -15.756 29.884 1.00 96.38 120 GLN A C 1
ATOM 925 O O . GLN A 1 120 ? -23.261 -15.712 30.536 1.00 96.38 120 GLN A O 1
ATOM 930 N N . ALA A 1 121 ? -21.142 -16.424 30.322 1.00 95.69 121 ALA A N 1
ATOM 931 C CA . ALA A 1 121 ? -21.125 -17.161 31.584 1.00 95.69 121 ALA A CA 1
ATOM 932 C C . ALA A 1 121 ? -21.293 -16.243 32.809 1.00 95.69 121 ALA A C 1
ATOM 934 O O . ALA A 1 121 ? -22.010 -16.587 33.754 1.00 95.69 121 ALA A O 1
ATOM 935 N N . ILE A 1 122 ? -20.659 -15.066 32.803 1.00 97.56 122 ILE A N 1
ATOM 936 C CA . ILE A 1 122 ? -20.807 -14.065 33.867 1.00 97.56 122 ILE A CA 1
ATOM 937 C C . ILE A 1 122 ? -22.235 -13.522 33.896 1.00 97.56 122 ILE A C 1
ATOM 939 O O . ILE A 1 122 ? -22.823 -13.471 34.974 1.00 97.56 122 ILE A O 1
ATOM 943 N N . SER A 1 123 ? -22.810 -13.166 32.745 1.00 95.06 123 SER A N 1
ATOM 944 C CA . SER A 1 123 ? -24.197 -12.698 32.647 1.00 95.06 123 SER A CA 1
ATOM 945 C C . SER A 1 123 ? -25.171 -13.727 33.212 1.00 95.06 123 SER A C 1
ATOM 947 O O . SER A 1 123 ? -25.978 -13.398 34.076 1.00 95.06 123 SER A O 1
ATOM 949 N N . GLN A 1 124 ? -25.026 -14.996 32.827 1.00 94.56 124 GLN A N 1
ATOM 950 C CA . GLN A 1 124 ? -25.867 -16.069 33.351 1.00 94.56 124 GLN A CA 1
ATOM 951 C C . GLN A 1 124 ? -25.710 -16.242 34.868 1.00 94.56 124 GLN A C 1
ATOM 953 O O . GLN A 1 124 ? -26.689 -16.468 35.584 1.00 94.56 124 GLN A O 1
ATOM 958 N N . ARG A 1 125 ? -24.482 -16.131 35.387 1.00 95.44 125 ARG A N 1
ATOM 959 C CA . ARG A 1 125 ? -24.235 -16.216 36.830 1.00 95.44 125 ARG A CA 1
ATOM 960 C C . ARG A 1 125 ? -24.831 -15.027 37.578 1.00 95.44 125 ARG A C 1
ATOM 962 O O . ARG A 1 125 ? -25.372 -15.226 38.662 1.00 95.44 125 ARG A O 1
ATOM 969 N N . LEU A 1 126 ? -24.762 -13.826 37.011 1.00 93.88 126 LEU A N 1
ATOM 970 C CA . LEU A 1 126 ? -25.383 -12.634 37.576 1.00 93.88 126 LEU A CA 1
ATOM 971 C C . LEU A 1 126 ? -26.907 -12.784 37.628 1.00 93.88 126 LEU A C 1
ATOM 973 O O . LEU A 1 126 ? -27.493 -12.535 38.675 1.00 93.88 126 LEU A O 1
ATOM 977 N N . ASP A 1 127 ? -27.534 -13.279 36.560 1.00 92.31 127 ASP A N 1
ATOM 978 C CA . ASP A 1 127 ? -28.976 -13.552 36.530 1.00 92.31 127 ASP A CA 1
ATOM 979 C C . ASP A 1 127 ? -29.397 -14.552 37.613 1.00 92.31 127 ASP A C 1
ATOM 981 O O . ASP A 1 127 ? -30.432 -14.383 38.261 1.00 92.31 127 ASP A O 1
ATOM 985 N N . ASN A 1 128 ? -28.595 -15.597 37.831 1.00 90.38 128 ASN A N 1
ATOM 986 C CA . ASN A 1 128 ? -28.848 -16.573 38.887 1.00 90.38 128 ASN A CA 1
ATOM 987 C C . ASN A 1 128 ? -28.700 -15.948 40.278 1.00 90.38 128 ASN A C 1
ATOM 989 O O . ASN A 1 128 ? -29.579 -16.133 41.112 1.00 90.38 128 ASN A O 1
ATOM 993 N N . LEU A 1 129 ? -27.648 -15.159 40.513 1.00 89.00 129 LEU A N 1
ATOM 994 C CA . LEU A 1 129 ? -27.448 -14.460 41.786 1.00 89.00 129 LEU A CA 1
ATOM 995 C C . LEU A 1 129 ? -28.554 -13.443 42.065 1.00 89.00 129 LEU A C 1
ATOM 997 O O . LEU A 1 129 ? -28.983 -13.308 43.205 1.00 89.00 129 LEU A O 1
ATOM 1001 N N . LEU A 1 130 ? -29.055 -12.756 41.039 1.00 83.19 130 LEU A N 1
ATOM 1002 C CA . LEU A 1 130 ? -30.191 -11.851 41.179 1.00 83.19 130 LEU A CA 1
ATOM 1003 C C . LEU A 1 130 ? -31.454 -12.614 41.595 1.00 83.19 130 LEU A C 1
ATOM 1005 O O . LEU A 1 130 ? -32.155 -12.171 42.503 1.00 83.19 130 LEU A O 1
ATOM 1009 N N . LYS A 1 131 ? -31.705 -13.794 41.016 1.00 83.12 131 LYS A N 1
ATOM 1010 C CA . LYS A 1 131 ? -32.814 -14.677 41.424 1.00 83.12 131 LYS A CA 1
ATOM 1011 C C . LYS A 1 131 ? -32.633 -15.227 42.840 1.00 83.12 131 LYS A C 1
ATOM 1013 O O . LYS A 1 131 ? -33.598 -15.259 43.594 1.00 83.12 131 LYS A O 1
ATOM 1018 N N . GLU A 1 132 ? -31.417 -15.615 43.220 1.00 77.69 132 GLU A N 1
ATOM 1019 C CA . GLU A 1 132 ? -31.093 -16.105 44.570 1.00 77.69 132 GLU A CA 1
ATOM 1020 C C . GLU A 1 132 ? -31.180 -14.995 45.629 1.00 77.69 132 GLU A C 1
ATOM 1022 O O . GLU A 1 132 ? -31.670 -15.227 46.730 1.00 77.69 132 GLU A O 1
ATOM 1027 N N . SER A 1 133 ? -30.783 -13.765 45.289 1.00 66.06 133 SER A N 1
ATOM 1028 C CA . SER A 1 133 ? -30.980 -12.583 46.143 1.00 66.06 133 SER A CA 1
ATOM 1029 C C . SER A 1 133 ? -32.450 -12.156 46.236 1.00 66.06 133 SER A C 1
ATOM 1031 O O . SER A 1 133 ? -32.838 -11.416 47.139 1.00 66.06 133 SER A O 1
ATOM 1033 N N . GLY A 1 134 ? -33.275 -12.644 45.308 1.00 44.78 134 GLY A N 1
ATOM 1034 C CA . GLY A 1 134 ? -34.672 -12.292 45.136 1.00 44.78 134 GLY A CA 1
ATOM 1035 C C . GLY A 1 134 ? -35.651 -13.390 45.546 1.00 44.78 134 GLY A C 1
ATOM 1036 O O . GLY A 1 134 ? -36.557 -13.636 44.764 1.00 44.78 134 GLY A O 1
ATOM 1037 N N . GLN A 1 135 ? -35.503 -14.032 46.723 1.00 40.62 135 GLN A N 1
ATOM 1038 C CA . GLN A 1 135 ? -36.614 -14.548 47.574 1.00 40.62 135 GLN A CA 1
ATOM 1039 C C . GLN A 1 135 ? -36.122 -15.343 48.819 1.00 40.62 135 GLN A C 1
ATOM 1041 O O . GLN A 1 135 ? -35.333 -16.266 48.632 1.00 40.62 135 GLN A O 1
ATOM 1046 N N . PRO A 1 136 ? -36.677 -15.179 50.053 1.00 43.62 136 PRO A N 1
ATOM 1047 C CA . PRO A 1 136 ? -37.327 -14.035 50.709 1.00 43.62 136 PRO A CA 1
ATOM 1048 C C . PRO A 1 136 ? -36.376 -13.389 51.755 1.00 43.62 136 PRO A C 1
ATOM 1050 O O . PRO A 1 136 ? -35.713 -14.063 52.531 1.00 43.62 136 PRO A O 1
ATOM 1053 N N . SER A 1 137 ? -36.311 -12.068 51.860 1.00 34.12 137 SER A N 1
ATOM 1054 C CA . SER A 1 137 ? -37.332 -11.324 52.593 1.00 34.12 137 SER A CA 1
ATOM 1055 C C . SER A 1 137 ? -38.202 -10.492 51.651 1.00 34.12 137 SER A C 1
ATOM 1057 O O . SER A 1 137 ? -37.818 -9.409 51.236 1.00 34.12 137 SER A O 1
ATOM 1059 N N . SER A 1 138 ? -39.386 -11.016 51.329 1.00 41.28 138 SER A N 1
ATOM 1060 C CA . SER A 1 138 ? -40.535 -10.264 50.807 1.00 41.28 138 SER A CA 1
ATOM 1061 C C . SER A 1 138 ? -40.303 -9.375 49.563 1.00 41.28 138 SER A C 1
ATOM 1063 O O . SER A 1 138 ? -40.171 -8.163 49.656 1.00 41.28 138 SER A O 1
ATOM 1065 N N . GLN A 1 139 ? -40.348 -10.005 48.385 1.00 38.03 139 GLN A N 1
ATOM 1066 C CA . GLN A 1 139 ? -41.109 -9.559 47.202 1.00 38.03 139 GLN A CA 1
ATOM 1067 C C . GLN A 1 139 ? -41.003 -8.069 46.783 1.00 38.03 139 GLN A C 1
ATOM 1069 O O . GLN A 1 139 ? -41.728 -7.215 47.285 1.00 38.03 139 GLN A O 1
ATOM 1074 N N . ARG A 1 140 ? -40.207 -7.775 45.742 1.00 40.50 140 ARG A N 1
ATOM 1075 C CA . ARG A 1 140 ? -40.294 -6.518 44.975 1.00 40.50 140 ARG A CA 1
ATOM 1076 C C . ARG A 1 140 ? -40.530 -6.785 43.493 1.00 40.50 140 ARG A C 1
ATOM 1078 O O . ARG A 1 140 ? -39.636 -7.221 42.778 1.00 40.50 140 ARG A O 1
ATOM 1085 N N . VAL A 1 141 ? -41.740 -6.473 43.042 1.00 42.78 141 VAL A N 1
ATOM 1086 C CA . VAL A 1 141 ? -42.039 -6.181 41.638 1.00 42.78 141 VAL A CA 1
ATOM 1087 C C . VAL A 1 141 ? -41.952 -4.667 41.501 1.00 42.78 141 VAL A C 1
ATOM 1089 O O . VAL A 1 141 ? -42.577 -3.951 42.277 1.00 42.78 141 VAL A O 1
ATOM 1092 N N . ALA A 1 142 ? -41.157 -4.180 40.551 1.00 39.69 142 ALA A N 1
ATOM 1093 C CA . ALA A 1 142 ? -41.099 -2.769 40.196 1.00 39.69 142 ALA A CA 1
ATOM 1094 C C . ALA A 1 142 ? -42.505 -2.279 39.808 1.00 39.69 142 ALA A C 1
ATOM 1096 O O . ALA A 1 142 ? -43.110 -2.768 38.856 1.00 39.69 142 ALA A O 1
ATOM 1097 N N . GLY A 1 143 ? -43.034 -1.354 40.603 1.00 42.78 143 GLY A N 1
ATOM 1098 C CA . GLY A 1 143 ? -44.411 -0.881 40.524 1.00 42.78 143 GLY A CA 1
ATOM 1099 C C . GLY A 1 143 ? -44.727 -0.087 41.779 1.00 42.78 143 GLY A C 1
ATOM 1100 O O . GLY A 1 143 ? -45.352 -0.608 42.699 1.00 42.78 143 GLY A O 1
ATOM 1101 N N . GLY A 1 144 ? -44.199 1.140 41.822 1.00 58.03 144 GLY A N 1
ATOM 1102 C CA . GLY A 1 144 ? -44.297 2.089 42.926 1.00 58.03 144 GLY A CA 1
ATOM 1103 C C . GLY A 1 144 ? -45.697 2.148 43.525 1.00 58.03 144 GLY A C 1
ATOM 1104 O O . GLY A 1 144 ? -46.638 2.670 42.935 1.00 58.03 144 GLY A O 1
ATOM 1105 N N . SER A 1 145 ? -45.834 1.548 44.696 1.00 72.56 145 SER A N 1
ATOM 1106 C CA . SER A 1 145 ? -47.044 1.565 45.492 1.00 72.56 145 SER A CA 1
ATOM 1107 C C . SER A 1 145 ? -46.636 1.372 46.935 1.00 72.56 145 SER A C 1
ATOM 1109 O O . SER A 1 145 ? -45.695 0.634 47.243 1.00 72.56 145 SER A O 1
ATOM 1111 N N . CYS A 1 146 ? -47.403 1.965 47.839 1.00 80.81 146 CYS A N 1
ATOM 1112 C CA . CYS A 1 146 ? -47.223 1.757 49.262 1.00 80.81 146 CYS A CA 1
ATOM 1113 C C . CYS A 1 146 ? -47.248 0.273 49.658 1.00 80.81 146 CYS A C 1
ATOM 1115 O O . CYS A 1 146 ? -46.656 -0.080 50.670 1.00 80.81 146 CYS A O 1
ATOM 1117 N N . ALA A 1 147 ? -47.834 -0.628 48.864 1.00 80.38 147 ALA A N 1
ATOM 1118 C CA . ALA A 1 147 ? -47.794 -2.072 49.111 1.00 80.38 147 ALA A CA 1
ATOM 1119 C C . ALA A 1 147 ? -46.371 -2.645 49.298 1.00 80.38 147 ALA A C 1
ATOM 1121 O O . ALA A 1 147 ? -46.194 -3.547 50.110 1.00 80.38 147 ALA A O 1
ATOM 1122 N N . ILE A 1 148 ? -45.369 -2.092 48.606 1.00 82.44 148 ILE A N 1
ATOM 1123 C CA . ILE A 1 148 ? -43.966 -2.550 48.640 1.00 82.44 148 ILE A CA 1
ATOM 1124 C C . ILE A 1 148 ? -43.010 -1.512 49.245 1.00 82.44 148 ILE A C 1
ATOM 1126 O O . ILE A 1 148 ? -41.798 -1.592 49.045 1.00 82.44 148 ILE A O 1
ATOM 1130 N N . ALA A 1 149 ? -43.549 -0.518 49.954 1.00 88.12 149 ALA A N 1
ATOM 1131 C CA . ALA A 1 149 ? -42.753 0.553 50.537 1.00 88.12 149 ALA A CA 1
ATOM 1132 C C . ALA A 1 149 ? -41.735 0.032 51.564 1.00 88.12 149 ALA A C 1
ATOM 1134 O O . ALA A 1 149 ? -42.013 -0.875 52.350 1.00 88.12 149 ALA A O 1
ATOM 1135 N N . LEU A 1 150 ? -40.559 0.652 51.551 1.00 92.00 150 LEU A N 1
ATOM 1136 C CA . LEU A 1 150 ? -39.483 0.456 52.511 1.00 92.00 150 LEU A CA 1
ATOM 1137 C C . LEU A 1 150 ? -39.896 0.892 53.907 1.00 92.00 150 LEU A C 1
ATOM 1139 O O . LEU A 1 150 ? -40.629 1.860 54.056 1.00 92.00 150 LEU A O 1
ATOM 1143 N N . ASP A 1 151 ? -39.339 0.263 54.936 1.00 93.38 151 ASP A N 1
ATOM 1144 C CA . ASP A 1 151 ? -39.400 0.848 56.274 1.00 93.38 151 ASP A CA 1
ATOM 1145 C C . ASP A 1 151 ? -38.611 2.169 56.302 1.00 93.38 151 ASP A C 1
ATOM 1147 O O . ASP A 1 151 ? -37.518 2.251 55.727 1.00 93.38 151 ASP A O 1
ATOM 1151 N N . TRP A 1 152 ? -39.168 3.191 56.956 1.00 93.88 152 TRP A N 1
ATOM 1152 C CA . TRP A 1 152 ? -38.582 4.527 57.106 1.00 93.88 152 TRP A CA 1
ATOM 1153 C C . TRP A 1 152 ? -37.130 4.492 57.605 1.00 93.88 152 TRP A C 1
ATOM 1155 O O . TRP A 1 152 ? -36.329 5.333 57.198 1.00 93.88 152 TRP A O 1
ATOM 1165 N N . SER A 1 153 ? -36.758 3.499 58.421 1.00 93.31 153 SER A N 1
ATOM 1166 C CA . SER A 1 153 ? -35.400 3.340 58.957 1.00 93.31 153 SER A CA 1
ATOM 1167 C C . SER A 1 153 ? -34.348 3.039 57.885 1.00 93.31 153 SER A C 1
ATOM 1169 O O . SER A 1 153 ? -33.157 3.230 58.121 1.00 93.31 153 SER A O 1
ATOM 1171 N N . ASN A 1 154 ? -34.766 2.631 56.681 1.00 92.88 154 ASN A N 1
ATOM 1172 C CA . ASN A 1 154 ? -33.868 2.426 55.545 1.00 92.88 154 ASN A CA 1
ATOM 1173 C C . ASN A 1 154 ? -33.565 3.716 54.774 1.00 92.88 154 ASN A C 1
ATOM 1175 O O . ASN A 1 154 ? -32.629 3.718 53.977 1.00 92.88 154 ASN A O 1
ATOM 1179 N N . ALA A 1 155 ? -34.304 4.810 55.000 1.00 92.19 155 ALA A N 1
ATOM 1180 C CA . ALA A 1 155 ? -34.131 6.069 54.270 1.00 92.19 155 ALA A CA 1
ATOM 1181 C C . ALA A 1 155 ? -32.681 6.595 54.217 1.00 92.19 155 ALA A C 1
ATOM 1183 O O . ALA A 1 155 ? -32.263 6.986 53.125 1.00 92.19 155 ALA A O 1
ATOM 1184 N N . PRO A 1 156 ? -31.865 6.537 55.296 1.00 91.06 156 PRO A N 1
ATOM 1185 C CA . PRO A 1 156 ? -30.467 6.969 55.247 1.00 91.06 156 PRO A CA 1
ATOM 1186 C C . PRO A 1 156 ? -29.632 6.322 54.134 1.00 91.06 156 PRO A C 1
ATOM 1188 O O . PRO A 1 156 ? -28.707 6.950 53.629 1.00 91.06 156 PRO A O 1
ATOM 1191 N N . GLN A 1 157 ? -29.951 5.084 53.737 1.00 91.62 157 GLN A N 1
ATOM 1192 C CA . GLN A 1 157 ? -29.212 4.362 52.698 1.00 91.62 157 GLN A CA 1
ATOM 1193 C C . GLN A 1 157 ? -29.425 4.968 51.307 1.00 91.62 157 GLN A C 1
ATOM 1195 O O . GLN A 1 157 ? -28.561 4.817 50.451 1.00 91.62 157 GLN A O 1
ATOM 1200 N N . TYR A 1 158 ? -30.541 5.667 51.089 1.00 90.75 158 TYR A N 1
ATOM 1201 C CA . TYR A 1 158 ? -30.947 6.228 49.795 1.00 90.75 158 TYR A CA 1
ATOM 1202 C C . TYR A 1 158 ? -30.611 7.718 49.663 1.00 90.75 158 TYR A C 1
ATOM 1204 O O . TYR A 1 158 ? -30.751 8.301 48.585 1.00 90.75 158 TYR A O 1
ATOM 1212 N N . THR A 1 159 ? -30.138 8.338 50.743 1.00 90.69 159 THR A N 1
ATOM 1213 C CA . THR A 1 159 ? -29.772 9.751 50.792 1.00 90.69 159 THR A CA 1
ATOM 1214 C C . THR A 1 159 ? -28.731 10.096 49.727 1.00 90.69 159 THR A C 1
ATOM 1216 O O . THR A 1 159 ? -27.635 9.540 49.701 1.00 90.69 159 THR A O 1
ATOM 1219 N N . GLY A 1 160 ? -29.067 11.040 48.845 1.00 85.31 160 GLY A N 1
ATOM 1220 C CA . GLY A 1 160 ? -28.148 11.541 47.816 1.00 85.31 160 GLY A CA 1
ATOM 1221 C C . GLY A 1 160 ? -27.993 10.647 46.580 1.00 85.31 160 GLY A C 1
ATOM 1222 O O . GLY A 1 160 ? -27.267 11.024 45.664 1.00 85.31 160 GLY A O 1
ATOM 1223 N N . GLN A 1 161 ? -28.695 9.511 46.500 1.00 86.88 161 GLN A N 1
ATOM 1224 C CA . GLN A 1 161 ? -28.657 8.637 45.318 1.00 86.88 161 GLN A CA 1
ATOM 1225 C C . GLN A 1 161 ? -29.510 9.157 44.146 1.00 86.88 161 GLN A C 1
ATOM 1227 O O . GLN A 1 161 ? -29.348 8.712 43.014 1.00 86.88 161 GLN A O 1
ATOM 1232 N N . GLY A 1 162 ? -30.435 10.091 44.403 1.00 84.06 162 GLY A N 1
ATOM 1233 C CA . GLY A 1 162 ? -31.319 10.666 43.380 1.00 84.06 162 GLY A CA 1
ATOM 1234 C C . GLY A 1 162 ? -32.453 9.744 42.907 1.00 84.06 162 GLY A C 1
ATOM 1235 O O . GLY A 1 162 ? -33.159 10.103 41.963 1.00 84.06 162 GLY A O 1
ATOM 1236 N N . ILE A 1 163 ? -32.634 8.595 43.562 1.00 83.94 163 ILE A N 1
ATOM 1237 C CA . ILE A 1 163 ? -33.682 7.605 43.285 1.00 83.94 163 ILE A CA 1
ATOM 1238 C C . ILE A 1 163 ? -34.961 7.988 44.047 1.00 83.94 163 ILE A C 1
ATOM 1240 O O . ILE A 1 163 ? -34.890 8.435 45.193 1.00 83.94 163 ILE A O 1
ATOM 1244 N N . GLU A 1 164 ? -36.119 7.837 43.401 1.00 90.00 164 GLU A N 1
ATOM 1245 C CA . GLU A 1 164 ? -37.436 7.965 44.036 1.00 90.00 164 GLU A CA 1
ATOM 1246 C C . GLU A 1 164 ? -37.888 6.614 44.585 1.00 90.00 164 GLU A C 1
ATOM 1248 O O . GLU A 1 164 ? -37.885 5.619 43.863 1.00 90.00 164 GLU A O 1
ATOM 1253 N N . GLU A 1 165 ? -38.273 6.584 45.858 1.00 92.31 165 GLU A N 1
ATOM 1254 C CA . GLU A 1 165 ? -38.719 5.372 46.546 1.00 92.31 165 GLU A CA 1
ATOM 1255 C C . GLU A 1 165 ? -39.892 5.677 47.484 1.00 92.31 165 GLU A C 1
ATOM 1257 O O . GLU A 1 165 ? -40.150 6.831 47.846 1.00 92.31 165 GLU A O 1
ATOM 1262 N N . TYR A 1 166 ? -40.615 4.627 47.876 1.00 93.69 166 TYR A N 1
ATOM 1263 C CA . TYR A 1 166 ? -41.695 4.710 48.859 1.00 93.69 166 TYR A CA 1
ATOM 1264 C C . TYR A 1 166 ? -41.184 4.289 50.237 1.00 93.69 166 TYR A C 1
ATOM 1266 O O . TYR A 1 166 ? -40.626 3.201 50.370 1.00 93.69 166 TYR A O 1
ATOM 1274 N N . PHE A 1 167 ? -41.443 5.092 51.267 1.00 94.44 167 PHE A N 1
ATOM 1275 C CA . PHE A 1 167 ? -41.087 4.809 52.659 1.00 94.44 167 PHE A CA 1
ATOM 1276 C C . PHE A 1 167 ? -42.324 4.812 53.550 1.00 94.44 167 PHE A C 1
ATOM 1278 O O . PHE A 1 167 ? -43.191 5.669 53.415 1.00 94.44 167 PHE A O 1
ATOM 1285 N N . LYS A 1 168 ? -42.398 3.871 54.484 1.00 94.69 168 LYS A N 1
ATOM 1286 C CA . LYS A 1 168 ? -43.493 3.683 55.431 1.00 94.69 168 LYS A CA 1
ATOM 1287 C C . LYS A 1 168 ? -43.016 3.848 56.856 1.00 94.69 168 LYS A C 1
ATOM 1289 O O . LYS A 1 168 ? -41.986 3.299 57.233 1.00 94.69 168 LYS A O 1
ATOM 1294 N N . GLY A 1 169 ? -43.814 4.527 57.663 1.00 94.75 169 GLY A N 1
ATOM 1295 C CA . GLY A 1 169 ? -43.591 4.625 59.096 1.00 94.75 169 GLY A CA 1
ATOM 1296 C C . GLY A 1 169 ? -44.690 5.415 59.795 1.00 94.75 169 GLY A C 1
ATOM 1297 O O . GLY A 1 169 ? -45.507 6.059 59.134 1.00 94.75 169 GLY A O 1
ATOM 1298 N N . PRO A 1 170 ? -44.723 5.386 61.130 1.00 96.12 170 PRO A N 1
ATOM 1299 C CA . PRO A 1 170 ? -45.647 6.210 61.891 1.00 96.12 170 PRO A CA 1
ATOM 1300 C C . PRO A 1 170 ? -45.236 7.685 61.797 1.00 96.12 170 PRO A C 1
ATOM 1302 O O . PRO A 1 170 ? -44.075 8.015 62.021 1.00 96.12 170 PRO A O 1
ATOM 1305 N N . ALA A 1 171 ? -46.168 8.586 61.492 1.00 96.12 171 ALA A N 1
ATOM 1306 C CA . ALA A 1 171 ? -45.944 10.025 61.615 1.00 96.12 171 ALA A CA 1
ATOM 1307 C C . ALA A 1 171 ? -46.125 10.429 63.086 1.00 96.12 171 ALA A C 1
ATOM 1309 O O . ALA A 1 171 ? -47.250 10.544 63.575 1.00 96.12 171 ALA A O 1
ATOM 1310 N N . ILE A 1 172 ? -45.019 10.591 63.811 1.00 95.94 172 ILE A N 1
ATOM 1311 C CA . ILE A 1 172 ? -45.020 10.724 65.276 1.00 95.94 172 ILE A CA 1
ATOM 1312 C C . ILE A 1 172 ? -45.289 12.161 65.714 1.00 95.94 172 ILE A C 1
ATOM 1314 O O . ILE A 1 172 ? -46.068 12.395 66.637 1.00 95.94 172 ILE A O 1
ATOM 1318 N N . SER A 1 173 ? -44.693 13.130 65.027 1.00 94.12 173 SER A N 1
ATOM 1319 C CA . SER A 1 173 ? -44.873 14.542 65.338 1.00 94.12 173 SER A CA 1
ATOM 1320 C C . SER A 1 173 ? -44.814 15.400 64.083 1.00 94.12 173 SER A C 1
ATOM 1322 O O . SER A 1 173 ? -44.348 14.973 63.022 1.00 94.12 173 SER A O 1
ATOM 1324 N N . ALA A 1 174 ? -45.321 16.623 64.203 1.00 93.56 174 ALA A N 1
ATOM 1325 C CA . ALA A 1 174 ? -45.199 17.629 63.169 1.00 93.56 174 ALA A CA 1
ATOM 1326 C C . ALA A 1 174 ? -44.908 18.998 63.781 1.00 93.56 174 ALA A C 1
ATOM 1328 O O . ALA A 1 174 ? -45.421 19.338 64.848 1.00 93.56 174 ALA A O 1
ATOM 1329 N N . GLN A 1 175 ? -44.115 19.793 63.074 1.00 91.38 175 GLN A N 1
ATOM 1330 C CA . GLN A 1 175 ? -43.812 21.172 63.414 1.00 91.38 175 GLN A CA 1
ATOM 1331 C C . GLN A 1 175 ? -44.206 22.072 62.247 1.00 91.38 175 GLN A C 1
ATOM 1333 O O . GLN A 1 175 ? -43.778 21.866 61.113 1.00 91.38 175 GLN A O 1
ATOM 1338 N N . TYR A 1 176 ? -45.015 23.083 62.538 1.00 91.69 176 TYR A N 1
ATOM 1339 C CA . TYR A 1 176 ? -45.356 24.150 61.610 1.00 91.69 176 TYR A CA 1
ATOM 1340 C C . TYR A 1 176 ? -45.307 25.469 62.372 1.00 91.69 176 TYR A C 1
ATOM 1342 O O . TYR A 1 176 ? -46.010 25.630 63.370 1.00 91.69 176 TYR A O 1
ATOM 1350 N N . ASP A 1 177 ? -44.470 26.395 61.912 1.00 86.75 177 ASP A N 1
ATOM 1351 C CA . ASP A 1 177 ? -44.430 27.757 62.438 1.00 86.75 177 ASP A CA 1
ATOM 1352 C C . ASP A 1 177 ? -44.860 28.736 61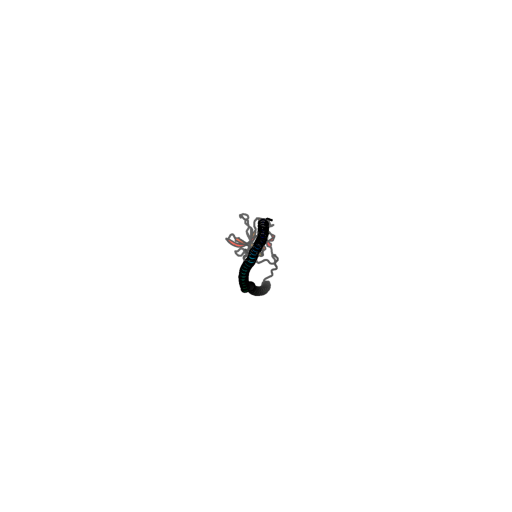.338 1.00 86.75 177 ASP A C 1
ATOM 1354 O O . ASP A 1 177 ? -44.078 29.001 60.421 1.00 86.75 177 ASP A O 1
ATOM 1358 N N . PRO A 1 178 ? -46.086 29.289 61.397 1.00 85.69 178 PRO A N 1
ATOM 1359 C CA . PRO A 1 178 ? -46.564 30.234 60.392 1.00 85.69 178 PRO A CA 1
ATOM 1360 C C . PRO A 1 178 ? -45.799 31.565 60.399 1.00 85.69 178 PRO A C 1
ATOM 1362 O O . PRO A 1 178 ? -45.911 32.321 59.438 1.00 85.69 178 PRO A O 1
ATOM 1365 N N . ASN A 1 179 ? -45.043 31.868 61.461 1.00 85.00 179 ASN A N 1
ATOM 1366 C CA . ASN A 1 179 ? -44.287 33.113 61.598 1.00 85.00 179 ASN A CA 1
ATOM 1367 C C . ASN A 1 179 ? -42.810 32.962 61.199 1.00 85.00 179 ASN A C 1
ATOM 1369 O O . ASN A 1 179 ? -42.091 33.961 61.146 1.00 85.00 179 ASN A O 1
ATOM 1373 N N . ALA A 1 180 ? -42.341 31.742 60.922 1.00 83.19 180 ALA A N 1
ATOM 1374 C CA . ALA A 1 180 ? -40.989 31.513 60.431 1.00 83.19 180 ALA A CA 1
ATOM 1375 C C . ALA A 1 180 ? -40.846 32.006 58.982 1.00 83.19 180 ALA A C 1
ATOM 1377 O O . ALA A 1 180 ? -41.753 31.839 58.168 1.00 83.19 180 ALA A O 1
ATOM 1378 N N . ASN A 1 181 ? -39.673 32.542 58.625 1.00 76.75 181 ASN A N 1
ATOM 1379 C CA . ASN A 1 181 ? -39.394 33.103 57.290 1.00 76.75 181 ASN A CA 1
ATOM 1380 C C . ASN A 1 181 ? -39.678 32.139 56.120 1.00 76.75 181 ASN A C 1
ATOM 1382 O O . ASN A 1 181 ? -39.875 32.587 54.996 1.00 76.75 181 ASN A O 1
ATOM 1386 N N . ASN A 1 182 ? -39.668 30.829 56.368 1.00 81.25 182 ASN A N 1
ATOM 1387 C CA . ASN A 1 182 ? -39.920 29.782 55.380 1.00 81.25 182 ASN A CA 1
ATOM 1388 C C . ASN A 1 182 ? -41.217 28.994 55.634 1.00 81.25 182 ASN A C 1
ATOM 1390 O O . ASN A 1 182 ? -41.518 28.116 54.832 1.00 81.25 182 ASN A O 1
ATOM 1394 N N . ALA A 1 183 ? -41.934 29.273 56.735 1.00 86.56 183 ALA A N 1
ATOM 1395 C CA . ALA A 1 183 ? -43.155 28.606 57.201 1.00 86.56 183 ALA A CA 1
ATOM 1396 C C . ALA A 1 183 ? -43.259 27.112 56.819 1.00 86.56 183 ALA A C 1
ATOM 1398 O O . ALA A 1 183 ? -44.290 26.643 56.329 1.00 86.56 183 ALA A O 1
ATOM 1399 N N . LEU A 1 184 ? -42.164 26.364 56.999 1.00 91.38 184 LEU A N 1
ATOM 1400 C CA . LEU A 1 184 ? -42.093 24.961 56.606 1.00 91.38 184 LEU A CA 1
ATOM 1401 C C . LEU A 1 184 ? -42.966 24.112 57.522 1.00 91.38 184 LEU A C 1
ATOM 1403 O O . LEU A 1 184 ? -43.033 24.332 58.731 1.00 91.38 184 LEU A O 1
ATOM 1407 N N . THR A 1 185 ? -43.599 23.100 56.937 1.00 93.94 185 THR A N 1
ATOM 1408 C CA . THR A 1 185 ? -44.193 22.007 57.710 1.00 93.94 185 THR A CA 1
ATOM 1409 C C . THR A 1 185 ? -43.218 20.848 57.715 1.00 93.94 185 THR A C 1
ATOM 1411 O O . THR A 1 185 ? -42.838 20.371 56.649 1.00 93.94 185 THR A O 1
ATOM 1414 N N . LEU A 1 186 ? -42.817 20.402 58.896 1.00 93.56 186 LEU A N 1
ATOM 1415 C CA . LEU A 1 186 ? -41.910 19.281 59.100 1.00 93.56 186 LEU A CA 1
ATOM 1416 C C . LEU A 1 186 ? -42.696 18.146 59.750 1.00 93.56 186 LEU A C 1
ATOM 1418 O O . LEU A 1 186 ? -43.260 18.349 60.818 1.00 93.56 186 LEU A O 1
ATOM 1422 N N . LEU A 1 187 ? -42.758 16.977 59.119 1.00 94.81 187 LEU A N 1
ATOM 1423 C CA . LEU A 1 187 ? -43.369 15.766 59.664 1.00 94.81 187 LEU A CA 1
ATOM 1424 C C . LEU A 1 187 ? -42.275 14.744 59.965 1.00 94.81 187 LEU A C 1
ATOM 1426 O O . LEU A 1 187 ? -41.533 14.340 59.069 1.00 94.81 187 LEU A O 1
ATOM 1430 N N . ASN A 1 188 ? -42.208 14.298 61.215 1.00 95.19 188 ASN A N 1
ATOM 1431 C CA . ASN A 1 188 ? -41.281 13.263 61.650 1.00 95.19 188 ASN A CA 1
ATOM 1432 C C . ASN A 1 188 ? -41.920 11.886 61.460 1.00 95.19 188 ASN A C 1
ATOM 1434 O O . ASN A 1 188 ? -42.942 11.571 62.074 1.00 95.19 188 ASN A O 1
ATOM 1438 N N . ILE A 1 189 ? -41.308 11.065 60.610 1.00 95.94 189 ILE A N 1
ATOM 1439 C CA . ILE A 1 189 ? -41.729 9.698 60.314 1.00 95.94 189 ILE A CA 1
ATOM 1440 C C . ILE A 1 189 ? -40.753 8.734 60.993 1.00 95.94 189 ILE A C 1
ATOM 1442 O O . ILE A 1 189 ? -39.538 8.812 60.795 1.00 95.94 189 ILE A O 1
ATOM 1446 N N . GLY A 1 190 ? -41.295 7.817 61.792 1.00 93.62 190 GLY A N 1
ATOM 1447 C CA . GLY A 1 190 ? -40.546 6.787 62.500 1.00 93.62 190 GLY A CA 1
ATOM 1448 C C . GLY A 1 190 ? -40.268 7.104 63.960 1.00 93.62 190 GLY A C 1
ATOM 1449 O O . GLY A 1 190 ? -40.769 6.414 64.846 1.00 93.62 190 GLY A O 1
ATOM 1450 N N . SER A 1 191 ? -39.469 8.141 64.217 1.00 88.25 191 SER A N 1
ATOM 1451 C CA . SER A 1 191 ? -39.129 8.584 65.573 1.00 88.25 191 SER A CA 1
ATOM 1452 C C . SER A 1 191 ? -38.990 10.109 65.664 1.00 88.25 191 SER A C 1
ATOM 1454 O O . SER A 1 191 ? -38.847 10.784 64.649 1.00 88.25 191 SER A O 1
ATOM 1456 N N . ASP A 1 192 ? -39.001 10.652 66.883 1.00 81.31 192 ASP A N 1
ATOM 1457 C CA . ASP A 1 192 ? -38.723 12.076 67.142 1.00 81.31 192 ASP A CA 1
ATOM 1458 C C . ASP A 1 192 ? -37.227 12.362 67.396 1.00 81.31 192 ASP A C 1
ATOM 1460 O O . ASP A 1 192 ? -36.835 13.510 67.600 1.00 81.31 192 ASP A O 1
ATOM 1464 N N . GLY A 1 193 ? -36.369 11.335 67.371 1.00 79.31 193 GLY A N 1
ATOM 1465 C CA . GLY A 1 193 ? -34.925 11.447 67.618 1.00 79.31 193 GLY A CA 1
ATOM 1466 C C . GLY A 1 193 ? -34.095 11.695 66.355 1.00 79.31 193 GLY A C 1
ATOM 1467 O O . GLY A 1 193 ? -34.624 12.060 65.312 1.00 79.31 193 GLY A O 1
ATOM 1468 N N . GLU A 1 194 ? -32.781 11.472 66.435 1.00 77.62 194 GLU A N 1
ATOM 1469 C CA . GLU A 1 194 ? -31.858 11.617 65.290 1.00 77.62 194 GLU A CA 1
ATOM 1470 C C . GLU A 1 194 ? -32.095 10.563 64.197 1.00 77.62 194 GLU A C 1
ATOM 1472 O O . GLU A 1 194 ? -31.839 10.801 63.019 1.00 77.62 194 GLU A O 1
ATOM 1477 N N . ASN A 1 195 ? -32.624 9.397 64.576 1.00 85.62 195 ASN A N 1
ATOM 1478 C CA . ASN A 1 195 ? -32.975 8.335 63.643 1.00 85.62 195 ASN A CA 1
ATOM 1479 C C . ASN A 1 195 ? -34.429 8.499 63.192 1.00 85.62 195 ASN A C 1
ATOM 1481 O O . ASN A 1 195 ? -35.318 7.811 63.697 1.00 85.62 195 ASN A O 1
ATOM 1485 N N . ARG A 1 196 ? -34.681 9.448 62.291 1.00 91.62 196 ARG A N 1
ATOM 1486 C CA . ARG A 1 196 ? -36.012 9.732 61.739 1.00 91.62 196 ARG A CA 1
ATOM 1487 C C . ARG A 1 196 ? -35.940 10.046 60.254 1.00 91.62 196 ARG A C 1
ATOM 1489 O O . ARG A 1 196 ? -34.913 10.520 59.779 1.00 91.62 196 ARG A O 1
ATOM 1496 N N . LEU A 1 197 ? -37.037 9.811 59.541 1.00 95.19 197 LEU A N 1
ATOM 1497 C CA . LEU A 1 197 ? -37.234 10.318 58.186 1.00 95.19 197 LEU A CA 1
ATOM 1498 C C . LEU A 1 197 ? -38.091 11.582 58.257 1.00 95.19 197 LEU A C 1
ATOM 1500 O O . LEU A 1 197 ? -39.167 11.571 58.852 1.00 95.19 197 LEU A O 1
ATOM 1504 N N . LEU A 1 198 ? -37.630 12.667 57.644 1.00 95.25 198 LEU A N 1
ATOM 1505 C CA . LEU A 1 198 ? -38.323 13.949 57.682 1.00 95.25 198 LEU A CA 1
ATOM 1506 C C . LEU A 1 198 ? -39.078 14.213 56.377 1.00 95.25 198 LEU A C 1
ATOM 1508 O O . LEU A 1 198 ? -38.473 14.411 55.329 1.00 95.25 198 LEU A O 1
ATOM 1512 N N . ALA A 1 199 ? -40.403 14.280 56.426 1.00 95.81 199 ALA A N 1
ATOM 1513 C CA . ALA A 1 199 ? -41.189 14.793 55.310 1.00 95.81 199 ALA A CA 1
ATOM 1514 C C . ALA A 1 199 ? -41.358 16.306 55.479 1.00 95.81 199 ALA A C 1
ATOM 1516 O O . ALA A 1 199 ? -41.973 16.756 56.446 1.00 95.81 199 ALA A O 1
ATOM 1517 N N . TRP A 1 200 ? -40.805 17.102 54.566 1.00 94.62 200 TRP A N 1
ATOM 1518 C CA . TRP A 1 200 ? -40.905 18.559 54.633 1.00 94.62 200 TRP A CA 1
ATOM 1519 C C . TRP A 1 200 ? -41.769 19.107 53.499 1.00 94.62 200 TRP A C 1
ATOM 1521 O O . TRP A 1 200 ? -41.749 18.613 52.371 1.00 94.62 200 TRP A O 1
ATOM 1531 N N . ILE A 1 201 ? -42.567 20.123 53.823 1.00 95.75 201 ILE A N 1
ATOM 1532 C CA . ILE A 1 201 ? -43.562 20.717 52.930 1.00 95.75 201 ILE A CA 1
ATOM 1533 C C . ILE A 1 201 ? -43.367 22.230 52.943 1.00 95.75 201 ILE A C 1
ATOM 1535 O O . ILE A 1 201 ? -43.451 22.860 54.003 1.00 95.75 201 ILE A O 1
ATOM 1539 N N . THR A 1 202 ? -43.115 22.812 51.771 1.00 94.69 202 THR A N 1
ATOM 1540 C CA . THR A 1 202 ? -43.022 24.270 51.618 1.00 94.69 202 THR A CA 1
ATOM 1541 C C . THR A 1 202 ? -44.387 24.942 51.800 1.00 94.69 202 THR A C 1
ATOM 1543 O O . THR A 1 202 ? -45.416 24.272 51.665 1.00 94.69 202 THR A O 1
ATOM 1546 N N . PRO A 1 203 ? -44.449 26.263 52.045 1.00 93.56 203 PRO A N 1
ATOM 1547 C CA . PRO A 1 203 ? -45.714 26.997 52.098 1.00 93.56 203 PRO A CA 1
ATOM 1548 C C . PRO A 1 203 ? -46.545 26.848 50.817 1.00 93.56 203 PRO A C 1
ATOM 1550 O O . PRO A 1 203 ? -47.763 26.665 50.879 1.00 93.56 203 PRO A O 1
ATOM 1553 N N . GLU A 1 204 ? -45.890 26.855 49.653 1.00 94.50 204 GLU A N 1
ATOM 1554 C CA . GLU A 1 204 ? -46.541 26.697 48.351 1.00 94.50 204 GLU A CA 1
ATOM 1555 C C . GLU A 1 204 ? -47.165 25.305 48.226 1.00 94.50 204 GLU A C 1
ATOM 1557 O O . GLU A 1 204 ? -48.312 25.170 47.796 1.00 94.50 204 GLU A O 1
ATOM 1562 N N . ASN A 1 205 ? -46.449 24.264 48.655 1.00 96.19 205 ASN A N 1
ATOM 1563 C CA . ASN A 1 205 ? -46.931 22.887 48.596 1.00 96.19 205 ASN A CA 1
ATOM 1564 C C . ASN A 1 205 ? -47.982 22.599 49.676 1.00 96.19 205 ASN A C 1
ATOM 1566 O O . ASN A 1 205 ? -48.944 21.879 49.412 1.00 96.19 205 ASN A O 1
ATOM 1570 N N . ARG A 1 206 ? -47.870 23.221 50.855 1.00 94.62 206 ARG A N 1
ATOM 1571 C CA . ARG A 1 206 ? -48.841 23.115 51.955 1.00 94.62 206 ARG A CA 1
ATOM 1572 C C . ARG A 1 206 ? -50.222 23.602 51.527 1.00 94.62 206 ARG A C 1
ATOM 1574 O O . ARG A 1 206 ? -51.217 22.979 51.883 1.00 94.62 206 ARG A O 1
ATOM 1581 N N . SER A 1 207 ? -50.290 24.665 50.723 1.00 93.75 207 SER A N 1
ATOM 1582 C CA . SER A 1 207 ? -51.558 25.213 50.216 1.00 93.75 207 SER A CA 1
ATOM 1583 C C . SER A 1 207 ? -52.351 24.248 49.319 1.00 93.75 207 SER A C 1
ATOM 1585 O O . SER A 1 207 ? -53.548 24.442 49.119 1.00 93.75 207 SER A O 1
ATOM 1587 N N . LYS A 1 208 ? -51.707 23.189 48.807 1.00 96.31 208 LYS A N 1
ATOM 1588 C CA . LYS A 1 208 ? -52.343 22.154 47.977 1.00 96.31 208 LYS A CA 1
ATOM 1589 C C . LYS A 1 208 ? -53.124 21.128 48.802 1.00 96.31 208 LYS A C 1
ATOM 1591 O O . LYS A 1 208 ? -53.887 20.354 48.232 1.00 96.31 208 LYS A O 1
ATOM 1596 N N . PHE A 1 209 ? -52.934 21.091 50.121 1.00 95.19 209 PHE A N 1
ATOM 1597 C CA . PHE A 1 209 ? -53.653 20.179 51.004 1.00 95.19 209 PHE A CA 1
ATOM 1598 C C . PHE A 1 209 ? -55.016 20.764 51.387 1.00 95.19 209 PHE A C 1
ATOM 1600 O O . PHE A 1 209 ? -55.132 21.937 51.735 1.00 95.19 209 PHE A O 1
ATOM 1607 N N . SER A 1 210 ? -56.057 19.927 51.387 1.00 93.06 210 SER A N 1
ATOM 1608 C CA . SER A 1 210 ? -57.414 20.327 51.792 1.00 93.06 210 SER A CA 1
ATOM 1609 C C . SER A 1 210 ? -57.543 20.624 53.290 1.00 93.06 210 SER A C 1
ATOM 1611 O O . SER A 1 210 ? -58.537 21.191 53.740 1.00 93.06 210 SER A O 1
ATOM 1613 N N . SER A 1 211 ? -56.577 20.185 54.091 1.00 94.12 211 SER A N 1
ATOM 1614 C CA . SER A 1 211 ? -56.500 20.404 55.534 1.00 94.12 211 SER A CA 1
ATOM 1615 C C . SER A 1 211 ? -55.038 20.435 55.956 1.00 94.12 211 SER A C 1
ATOM 1617 O O . SER A 1 211 ? -54.162 19.998 55.213 1.00 94.12 211 SER A O 1
ATOM 1619 N N . ALA A 1 212 ? -54.768 20.953 57.150 1.00 94.38 212 ALA A N 1
ATOM 1620 C CA . ALA A 1 212 ? -53.415 21.044 57.673 1.00 94.38 212 ALA A CA 1
ATOM 1621 C C . ALA A 1 212 ? -52.738 19.649 57.710 1.00 94.38 212 ALA A C 1
ATOM 1623 O O . ALA A 1 212 ? -53.288 18.742 58.342 1.00 94.38 212 ALA A O 1
ATOM 1624 N N . PRO A 1 213 ? -51.573 19.448 57.060 1.00 95.38 213 PRO A N 1
ATOM 1625 C CA . PRO A 1 213 ? -50.870 18.162 57.032 1.00 95.38 213 PRO A CA 1
ATOM 1626 C C . PRO A 1 213 ? -50.653 17.531 58.415 1.00 95.38 213 PRO A C 1
ATOM 1628 O O . PRO A 1 213 ? -50.834 16.327 58.585 1.00 95.38 213 PRO A O 1
ATOM 1631 N N . GLU A 1 214 ? -50.353 18.336 59.434 1.00 94.75 214 GLU A N 1
ATOM 1632 C CA . GLU A 1 214 ? -50.203 17.875 60.815 1.00 94.75 214 GLU A CA 1
ATOM 1633 C C . GLU A 1 214 ? -51.487 17.255 61.391 1.00 94.75 214 GLU A C 1
ATOM 1635 O O . GLU A 1 214 ? -51.410 16.331 62.191 1.00 94.75 214 GLU A O 1
ATOM 1640 N N . GLN A 1 215 ? -52.671 17.693 60.954 1.00 94.94 215 GLN A N 1
ATOM 1641 C CA . GLN A 1 215 ? -53.951 17.098 61.362 1.00 94.94 215 GLN A CA 1
ATOM 1642 C C . GLN A 1 215 ? -54.284 15.841 60.553 1.00 94.94 215 GLN A C 1
ATOM 1644 O O . GLN A 1 215 ? -54.997 14.955 61.025 1.00 94.94 215 GLN A O 1
ATOM 1649 N N . LEU A 1 216 ? -53.794 15.767 59.314 1.00 94.19 216 LEU A N 1
ATOM 1650 C CA . LEU A 1 216 ? -54.072 14.652 58.415 1.00 94.19 216 LEU A CA 1
ATOM 1651 C C . LEU A 1 216 ? -53.263 13.407 58.772 1.00 94.19 216 LEU A C 1
ATOM 1653 O O . LEU A 1 216 ? -53.800 12.301 58.659 1.00 94.19 216 LEU A O 1
ATOM 1657 N N . PHE A 1 217 ? -52.013 13.582 59.203 1.00 96.38 217 PHE A N 1
ATOM 1658 C CA . PHE A 1 217 ? -51.033 12.498 59.240 1.00 96.38 217 PHE A CA 1
ATOM 1659 C C . PHE A 1 217 ? -50.518 12.142 60.636 1.00 96.38 217 PHE A C 1
ATOM 1661 O O . PHE A 1 217 ? -50.258 10.966 60.873 1.00 96.38 217 PHE A O 1
ATOM 1668 N N . VAL A 1 218 ? -50.390 13.099 61.564 1.00 96.44 218 VAL A N 1
ATOM 1669 C CA . VAL A 1 218 ? -49.821 12.820 62.896 1.00 96.44 218 VAL A CA 1
ATOM 1670 C C . VAL A 1 218 ? -50.652 11.766 63.633 1.00 96.44 218 VAL A C 1
ATOM 1672 O O . VAL A 1 218 ? -51.883 11.816 63.648 1.00 96.44 218 VAL A O 1
ATOM 1675 N N . GLY A 1 219 ? -49.966 10.796 64.236 1.00 93.44 219 GLY A N 1
ATOM 1676 C CA . GLY A 1 219 ? -50.560 9.661 64.940 1.00 93.44 219 GLY A CA 1
ATOM 1677 C C . GLY A 1 219 ? -51.001 8.507 64.035 1.00 93.44 219 GLY A C 1
ATOM 1678 O O . GLY A 1 219 ? -51.576 7.544 64.538 1.00 93.44 219 GLY A O 1
ATOM 1679 N N . LYS A 1 220 ? -50.748 8.577 62.723 1.00 95.81 220 LYS A N 1
ATOM 1680 C CA . LYS A 1 220 ? -51.104 7.529 61.755 1.00 95.81 220 LYS A CA 1
ATOM 1681 C C . LYS A 1 220 ? -49.861 6.905 61.132 1.00 95.81 220 LYS A C 1
ATOM 1683 O O . LYS A 1 220 ? -48.810 7.543 61.050 1.00 95.81 220 LYS A O 1
ATOM 1688 N N . ASN A 1 221 ? -49.996 5.678 60.638 1.00 95.31 221 ASN A N 1
ATOM 1689 C CA . ASN A 1 221 ? -49.012 5.116 59.723 1.00 95.31 221 ASN A CA 1
ATOM 1690 C C . ASN A 1 221 ? -49.167 5.801 58.368 1.00 95.31 221 ASN A C 1
ATOM 1692 O O . ASN A 1 221 ? -50.268 5.909 57.823 1.00 95.31 221 ASN A O 1
ATOM 1696 N N . VAL A 1 222 ? -48.059 6.299 57.837 1.00 96.12 222 VAL A N 1
ATOM 1697 C CA . VAL A 1 222 ? -48.024 6.968 56.544 1.00 96.12 222 VAL A CA 1
ATOM 1698 C C . VAL A 1 222 ? -47.053 6.275 55.617 1.00 96.12 222 VAL A C 1
ATOM 1700 O O . VAL A 1 222 ? -46.093 5.629 56.036 1.00 96.12 222 VAL A O 1
ATOM 1703 N N . CYS A 1 223 ? -47.320 6.432 54.336 1.00 95.38 223 CYS A N 1
ATOM 1704 C CA . CYS A 1 223 ? -46.429 6.075 53.262 1.00 95.38 223 CYS A CA 1
ATOM 1705 C C . CYS A 1 223 ? -46.111 7.340 52.469 1.00 95.38 223 CYS A C 1
ATOM 1707 O O . CYS A 1 223 ? -47.031 8.029 52.026 1.00 95.38 223 CYS A O 1
ATOM 1709 N N . VAL A 1 224 ? -44.825 7.643 52.319 1.00 95.94 224 VAL A N 1
ATOM 1710 C CA . VAL A 1 224 ? -44.311 8.807 51.598 1.00 95.94 224 VAL A CA 1
ATOM 1711 C C . VAL A 1 224 ? -43.522 8.385 50.371 1.00 95.94 224 VAL A C 1
ATOM 1713 O O . VAL A 1 224 ? -42.793 7.399 50.418 1.00 95.94 224 VAL A O 1
ATOM 1716 N N . HIS A 1 225 ? -43.650 9.140 49.286 1.00 94.56 225 HIS A N 1
ATOM 1717 C CA . HIS A 1 225 ? -42.965 8.894 48.023 1.00 94.56 225 HIS A CA 1
ATOM 1718 C C . HIS A 1 225 ? -42.131 10.098 47.598 1.00 94.56 225 HIS A C 1
ATOM 1720 O O . HIS A 1 225 ? -42.641 11.216 47.470 1.00 94.56 225 HIS A O 1
ATOM 1726 N N . GLY A 1 226 ? -40.856 9.857 47.312 1.00 94.38 226 GLY A N 1
ATOM 1727 C CA . GLY A 1 226 ? -40.001 10.859 46.697 1.00 94.38 226 GLY A CA 1
ATOM 1728 C C . GLY A 1 226 ? -38.521 10.540 46.823 1.00 94.38 226 GLY A C 1
ATOM 1729 O O . GLY A 1 226 ? -38.120 9.447 47.222 1.00 94.38 226 GLY A O 1
ATOM 1730 N N . LYS A 1 227 ? -37.703 11.528 46.462 1.00 94.75 227 LYS A N 1
ATOM 1731 C CA . LYS A 1 227 ? -36.244 11.448 46.569 1.00 94.75 227 LYS A CA 1
ATOM 1732 C C . LYS A 1 227 ? -35.809 11.742 47.995 1.00 94.75 227 LYS A C 1
ATOM 1734 O O . LYS A 1 227 ? -36.247 12.736 48.572 1.00 94.75 227 LYS A O 1
ATOM 1739 N N . VAL A 1 228 ? -34.898 10.924 48.517 1.00 94.75 228 VAL A N 1
ATOM 1740 C CA . VAL A 1 228 ? -34.279 11.167 49.825 1.00 94.75 228 VAL A CA 1
ATOM 1741 C C . VAL A 1 228 ? -33.080 12.105 49.668 1.00 94.75 228 VAL A C 1
ATOM 1743 O O . VAL A 1 228 ? -32.089 11.785 49.003 1.00 94.75 228 VAL A O 1
ATOM 1746 N N . SER A 1 229 ? -33.165 13.272 50.294 1.00 94.31 229 SER A N 1
ATOM 1747 C CA . SER A 1 229 ? -32.092 14.257 50.432 1.00 94.31 229 SER A CA 1
ATOM 1748 C C . SER A 1 229 ? -31.669 14.392 51.896 1.00 94.31 229 SER A C 1
ATOM 1750 O O . SER A 1 229 ? -32.300 13.825 52.782 1.00 94.31 229 SER A O 1
ATOM 1752 N N . SER A 1 230 ? -30.584 15.114 52.172 1.00 91.81 230 SER A N 1
ATOM 1753 C CA . SER A 1 230 ? -30.236 15.482 53.549 1.00 91.81 230 SER A CA 1
ATOM 1754 C C . SER A 1 230 ? -30.745 16.882 53.851 1.00 91.81 230 SER A C 1
ATOM 1756 O O . SER A 1 230 ? -30.416 17.818 53.119 1.00 91.81 230 SER A O 1
ATOM 1758 N N . LEU A 1 231 ? -31.477 17.042 54.951 1.00 89.00 231 LEU A N 1
ATOM 1759 C CA . LEU A 1 231 ? -31.852 18.346 55.487 1.00 89.00 231 LEU A CA 1
ATOM 1760 C C . LEU A 1 231 ? -31.206 18.542 56.857 1.00 89.00 231 LEU A C 1
ATOM 1762 O O . LEU A 1 231 ? -31.210 17.634 57.686 1.00 89.00 231 LEU A O 1
ATOM 1766 N N . GLN A 1 232 ? -30.659 19.733 57.091 1.00 85.50 232 GLN A N 1
ATOM 1767 C CA . GLN A 1 232 ? -30.171 20.103 58.412 1.00 85.50 232 GLN A CA 1
ATOM 1768 C C . GLN A 1 232 ? -31.361 20.464 59.306 1.00 85.50 232 GLN A C 1
ATOM 1770 O O . GLN A 1 232 ? -32.153 21.343 58.962 1.00 85.50 232 GLN A O 1
ATOM 1775 N N . ASP A 1 233 ? -31.499 19.781 60.437 1.00 77.69 233 ASP A N 1
ATOM 1776 C CA . ASP A 1 233 ? -32.528 20.089 61.422 1.00 77.69 233 ASP A CA 1
ATOM 1777 C C . ASP A 1 233 ? -32.136 21.304 62.292 1.00 77.69 233 ASP A C 1
ATOM 1779 O O . ASP A 1 233 ? -30.988 21.761 62.250 1.00 77.69 233 ASP A O 1
ATOM 1783 N N . PRO A 1 234 ? -33.058 21.861 63.098 1.00 70.81 234 PRO A N 1
ATOM 1784 C CA . PRO A 1 234 ? -32.756 23.012 63.953 1.00 70.81 234 PRO A CA 1
ATOM 1785 C C . PRO A 1 234 ? -31.649 22.770 64.994 1.00 70.81 234 PRO A C 1
ATOM 1787 O O . PRO A 1 234 ? -31.072 23.733 65.494 1.00 70.81 234 PRO A O 1
ATOM 1790 N N . ALA A 1 235 ? -31.351 21.509 65.328 1.00 74.56 235 ALA A N 1
ATOM 1791 C CA . ALA A 1 235 ? -30.260 21.126 66.223 1.00 74.56 235 ALA A CA 1
ATOM 1792 C C . ALA A 1 235 ? -28.909 20.984 65.490 1.00 74.56 235 ALA A C 1
ATOM 1794 O O . ALA A 1 235 ? -27.878 20.778 66.129 1.00 74.56 235 ALA A O 1
ATOM 1795 N N . GLY A 1 236 ? -28.896 21.141 64.163 1.00 78.94 236 GLY A N 1
ATOM 1796 C CA . GLY A 1 236 ? -27.709 21.088 63.318 1.00 78.94 236 GLY A CA 1
ATOM 1797 C C . GLY A 1 236 ? -27.389 19.700 62.759 1.00 78.94 236 GLY A C 1
ATOM 1798 O O . GLY A 1 236 ? -26.393 19.577 62.040 1.00 78.94 236 GLY A O 1
ATOM 1799 N N . ALA A 1 237 ? -28.206 18.680 63.039 1.00 84.06 237 ALA A N 1
ATOM 1800 C CA . ALA A 1 237 ? -28.012 17.316 62.555 1.00 84.06 237 ALA A CA 1
ATOM 1801 C C . ALA A 1 237 ? -28.506 17.160 61.109 1.00 84.06 237 ALA A C 1
ATOM 1803 O O . ALA A 1 237 ? -29.523 17.730 60.719 1.00 84.06 237 ALA A O 1
ATOM 1804 N N . MET A 1 238 ? -27.793 16.367 60.305 1.00 90.12 238 MET A N 1
ATOM 1805 C CA . MET A 1 238 ? -28.199 16.042 58.934 1.00 90.12 238 MET A CA 1
ATOM 1806 C C . MET A 1 238 ? -29.129 14.832 58.949 1.00 90.12 238 MET A C 1
ATOM 1808 O O . MET A 1 238 ? -28.695 13.723 59.252 1.00 90.12 238 MET A O 1
ATOM 1812 N N . ILE A 1 239 ? -30.395 15.048 58.604 1.00 92.06 239 ILE A N 1
ATOM 1813 C CA . ILE A 1 239 ? -31.459 14.042 58.673 1.00 92.06 239 ILE A CA 1
ATOM 1814 C C . ILE A 1 239 ? -31.914 13.693 57.251 1.00 92.06 239 ILE A C 1
ATOM 1816 O O . ILE A 1 239 ? -32.052 14.602 56.424 1.00 92.06 239 ILE A O 1
ATOM 1820 N N . PRO A 1 240 ? -32.149 12.405 56.929 1.00 95.12 240 PRO A N 1
ATOM 1821 C CA . PRO A 1 240 ? -32.761 12.033 55.660 1.00 95.12 240 PRO A CA 1
ATOM 1822 C C . PRO A 1 240 ? -34.157 12.652 55.560 1.00 95.12 240 PRO A C 1
ATOM 1824 O O . PRO A 1 240 ? -34.984 12.530 56.466 1.00 95.12 240 PRO A O 1
ATOM 1827 N N . ALA A 1 241 ? -34.423 13.315 54.446 1.00 95.12 241 ALA A N 1
ATOM 1828 C CA . ALA A 1 241 ? -35.626 14.085 54.237 1.00 95.12 241 ALA A CA 1
ATOM 1829 C C . ALA A 1 241 ? -36.200 13.864 52.838 1.00 95.12 241 ALA A C 1
ATOM 1831 O O . ALA A 1 241 ? -35.468 13.648 51.875 1.00 95.12 241 ALA A O 1
ATOM 1832 N N . ILE A 1 242 ? -37.521 13.940 52.724 1.00 96.56 242 ILE A N 1
ATOM 1833 C CA . ILE A 1 242 ? -38.251 13.890 51.458 1.00 96.56 242 ILE A CA 1
ATOM 1834 C C . ILE A 1 242 ? -39.079 15.166 51.354 1.00 96.56 242 ILE A C 1
ATOM 1836 O O . ILE A 1 242 ? -39.818 15.515 52.276 1.00 96.56 242 ILE A O 1
ATOM 1840 N N . GLU A 1 243 ? -38.951 15.865 50.230 1.00 96.31 243 GLU A N 1
ATOM 1841 C CA . GLU A 1 243 ? -39.829 16.991 49.919 1.00 96.31 243 GLU A CA 1
ATOM 1842 C C . GLU A 1 243 ? -41.179 16.475 49.422 1.00 96.31 243 GLU A C 1
ATOM 1844 O O . GLU A 1 243 ? -41.255 15.737 48.436 1.00 96.31 243 GLU A O 1
ATOM 1849 N N . ILE A 1 244 ? -42.253 16.911 50.070 1.00 96.94 244 ILE A N 1
ATOM 1850 C CA . ILE A 1 244 ? -43.613 16.630 49.625 1.00 96.94 244 ILE A CA 1
ATOM 1851 C C . ILE A 1 244 ? -44.093 17.805 48.775 1.00 96.94 244 ILE A C 1
ATOM 1853 O O . ILE A 1 244 ? -44.365 18.898 49.276 1.00 96.94 244 ILE A O 1
ATOM 1857 N N . GLN A 1 245 ? -44.203 17.571 47.470 1.00 96.25 245 GLN A N 1
ATOM 1858 C CA . GLN A 1 245 ? -44.584 18.576 46.477 1.00 96.25 245 GLN A CA 1
ATOM 1859 C C . GLN A 1 245 ? -46.081 18.550 46.149 1.00 96.25 245 GLN A C 1
ATOM 1861 O O . GLN A 1 245 ? -46.635 19.534 45.644 1.00 96.25 245 GLN A O 1
ATOM 1866 N N . SER A 1 246 ? -46.754 17.437 46.438 1.00 93.75 246 SER A N 1
ATOM 1867 C CA . SER A 1 246 ? -48.189 17.250 46.228 1.00 93.75 246 SER A CA 1
ATOM 1868 C C . SER A 1 246 ? -48.800 16.319 47.284 1.00 93.75 246 SER A C 1
ATOM 1870 O O . SER A 1 246 ? -48.084 15.472 47.824 1.00 93.75 246 SER A O 1
ATOM 1872 N N . PRO A 1 247 ? -50.110 16.438 47.577 1.00 91.88 247 PRO A N 1
ATOM 1873 C CA . PRO A 1 247 ? -50.785 15.552 48.526 1.00 91.88 247 PRO A CA 1
ATOM 1874 C C . PRO A 1 247 ? -50.683 14.062 48.177 1.00 91.88 247 PRO A C 1
ATOM 1876 O O . PRO A 1 247 ? -50.588 13.242 49.081 1.00 91.88 247 PRO A O 1
ATOM 1879 N N . ASP A 1 248 ? -50.621 13.709 46.891 1.00 92.25 248 ASP A N 1
ATOM 1880 C CA . ASP A 1 248 ? -50.566 12.312 46.432 1.00 92.25 248 ASP A CA 1
ATOM 1881 C C . ASP A 1 248 ? -49.261 11.589 46.814 1.00 92.25 248 ASP A C 1
ATOM 1883 O O . ASP A 1 248 ? -49.184 10.362 46.763 1.00 92.25 248 ASP A O 1
ATOM 1887 N N . GLN A 1 249 ? -48.226 12.332 47.217 1.00 94.31 249 GLN A N 1
ATOM 1888 C CA . GLN A 1 249 ? -46.953 11.766 47.668 1.00 94.31 249 GLN A CA 1
ATOM 1889 C C . GLN A 1 249 ? -46.977 11.281 49.116 1.00 94.31 249 GLN A C 1
ATOM 1891 O O . GLN A 1 249 ? -46.008 10.659 49.541 1.00 94.31 249 GLN A O 1
ATOM 1896 N N . ILE A 1 250 ? -48.024 11.574 49.886 1.00 95.75 250 ILE A N 1
ATOM 1897 C CA . ILE A 1 250 ? -48.159 11.111 51.265 1.00 95.75 250 ILE A CA 1
ATOM 1898 C C . ILE A 1 250 ? -49.576 10.601 51.507 1.00 95.75 250 ILE A C 1
ATOM 1900 O O . ILE A 1 250 ? -50.558 11.325 51.370 1.00 95.75 250 ILE A O 1
ATOM 1904 N N . MET A 1 251 ? -49.690 9.341 51.911 1.00 94.12 251 MET A N 1
ATOM 1905 C CA . MET A 1 251 ? -50.982 8.728 52.195 1.00 94.12 251 MET A CA 1
ATOM 1906 C C . MET A 1 251 ? -50.971 7.971 53.512 1.00 94.12 251 MET A C 1
ATOM 1908 O O . MET A 1 251 ? -49.955 7.406 53.915 1.00 94.12 251 MET A O 1
ATOM 1912 N N . VAL A 1 252 ? -52.125 7.954 54.172 1.00 92.44 252 VAL A N 1
ATOM 1913 C CA . VAL A 1 252 ? -52.352 7.112 55.346 1.00 92.44 252 VAL A CA 1
ATOM 1914 C C . VAL A 1 252 ? -52.453 5.663 54.886 1.00 92.44 252 VAL A C 1
ATOM 1916 O O . VAL A 1 252 ? -53.122 5.366 53.896 1.00 92.44 252 VAL A O 1
ATOM 1919 N N . VAL A 1 253 ? -51.780 4.778 55.606 1.00 91.00 253 VAL A N 1
ATOM 1920 C CA . VAL A 1 253 ? -51.834 3.331 55.413 1.00 91.00 253 VAL A CA 1
ATOM 1921 C C . VAL A 1 253 ? -52.228 2.680 56.732 1.00 91.00 253 VAL A C 1
ATOM 1923 O O . VAL A 1 253 ? -51.924 3.225 57.793 1.00 91.00 253 VAL A O 1
ATOM 1926 N N . ASP A 1 254 ? -52.918 1.548 56.655 1.00 76.69 254 ASP A N 1
ATOM 1927 C CA . ASP A 1 254 ? -53.278 0.752 57.833 1.00 76.69 254 ASP A CA 1
ATOM 1928 C C . ASP A 1 254 ? -52.067 -0.031 58.370 1.00 76.69 254 ASP A C 1
ATOM 1930 O O . ASP A 1 254 ? -51.294 -0.577 57.541 1.00 76.69 254 ASP A O 1
#

Sequence (254 aa):
MNVRGWLVGFFVVFLIVSFFFIILQIDRINVGMVSINSVLAKLDAASQQTMADPKKVAGDLTALQTSLEQVRKDIVAVQGRLSSLETANQVGNVKETLDNVQTEVSALHQNFDNLEVVIQAISQRLDNLLKESGQPSSQRVAGGSCAIALDWSNAPQYTGQGIEEYFKGPAISAQYDPNANNALTLLNIGSDGENRLLAWITPENRSKFSSAPEQLFVGKNVCVHGKVSSLQDPAGAMIPAIEIQSPDQIMVVD

Secondary structure (DSSP, 8-state):
--HHHHHHHHHHHHHHHHHHHHHHHHHHHHHHHHHHHHHHHHHHHHHHHHHHHHHHHHHHHHHHHHHHHHHHHHHHHHHHHHHHHHHH-HHHHHHHHHHHHHHHHHHHHHHHHHHHHHHHHHHHHHHHHHHHHTSSS----S---GGGPEEGGGGGGGTTS--EEEEEEEEEEEEE-TTSTT--EEEEES-SSSS-EEEEE-HHHHTTSSS-HHHHHTTSEEEEEEEEEEEE-TTS-EEEEEE--SGGGEEE--

Radius of gyration: 69.46 Å; chains: 1; bounding box: 124×50×190 Å

Foldseek 3Di:
DCVVVVVVVVVVVVVVVVVVVVVVVVVVVVVVVVVVVVVVVVVVVVVVVVVVVVVVVVVVVVVVVVVVVVVVVVVVVVVVVVVCVVVPPVVVVVVVVVVVVVVVVVVVVVVVVVVVVVVVVVVVVVVVVVVVVPDDPDDDDPDADPVPADEQLCLVVQAPVQDKGKYKFAQAAWDADPPDPFRKIWTWGHDPDQRTEIEIETPVQQVQDPDGPRVQGHGFMKMAIAGWYWDQDPVRHTHTYGYDNYPVRMDGDD

pLDDT: mean 89.48, std 12.3, range [34.12, 98.62]